Protein AF-A0A164VBV4-F1 (afdb_monomer_lite)

Secondary structure (DSSP, 8-state):
--HHHHHHHHHHHHHHHH-SSHHHHHHHHHHHHHHHHHHT-S---HHHHHHHHHHHHHHHHHHHHHHHHGGG--HHHHHHHHHHHHHHHHHHHHHHHHHTS-HHHHHHTHHHHHHHHHHHHHHHHHHHHHHHHHHHHHHHHHHHHHHHHHHHHHHHHHHHHHHHHHHHHHHHHHHHHHHHHHHHHHHTTTTTTTTSS-----

Radius of gyration: 38.9 Å; chains: 1; bounding box: 66×22×143 Å

Structure (mmCIF, N/CA/C/O backbone):
data_AF-A0A164VBV4-F1
#
_entry.id   AF-A0A164VBV4-F1
#
loop_
_atom_site.group_PDB
_atom_site.id
_atom_site.type_symbol
_atom_site.label_atom_id
_atom_site.label_alt_id
_atom_site.label_comp_id
_atom_site.label_asym_id
_atom_site.label_entity_id
_atom_site.label_seq_id
_atom_site.pdbx_PDB_ins_code
_atom_site.Cartn_x
_atom_site.Cartn_y
_atom_site.Cartn_z
_atom_site.occupancy
_atom_site.B_iso_or_equiv
_atom_site.auth_seq_id
_atom_site.auth_comp_id
_atom_site.auth_asym_id
_atom_site.auth_atom_id
_atom_site.pdbx_PDB_model_num
ATOM 1 N N . MET A 1 1 ? -19.396 8.021 5.279 1.00 59.34 1 MET A N 1
ATOM 2 C CA . MET A 1 1 ? -18.182 7.605 4.538 1.00 59.34 1 MET A CA 1
ATOM 3 C C . MET A 1 1 ? -18.137 8.391 3.242 1.00 59.34 1 MET A C 1
ATOM 5 O O . MET A 1 1 ? -19.196 8.607 2.665 1.00 59.34 1 MET A O 1
ATOM 9 N N . SER A 1 2 ? -16.964 8.877 2.838 1.00 73.50 2 SER A N 1
ATOM 10 C CA . SER A 1 2 ? -16.780 9.612 1.580 1.00 73.50 2 SER A CA 1
ATOM 11 C C . SER A 1 2 ? -16.840 8.657 0.379 1.00 73.50 2 SER A C 1
ATOM 13 O O . SER A 1 2 ? -16.569 7.465 0.522 1.00 73.50 2 SER A O 1
ATOM 15 N N . ALA A 1 3 ? -17.168 9.175 -0.811 1.00 76.94 3 ALA A N 1
ATOM 16 C CA . ALA A 1 3 ? -17.180 8.391 -2.054 1.00 76.94 3 ALA A CA 1
ATOM 17 C C . ALA A 1 3 ? -15.818 7.726 -2.347 1.00 76.94 3 ALA A C 1
ATOM 19 O O . ALA A 1 3 ? -15.763 6.627 -2.893 1.00 76.94 3 ALA A O 1
ATOM 20 N N . ASN A 1 4 ? -14.727 8.360 -1.908 1.00 80.56 4 ASN A N 1
ATOM 21 C CA . ASN A 1 4 ? -13.365 7.858 -2.074 1.00 80.56 4 ASN A CA 1
ATOM 22 C C . ASN A 1 4 ? -13.138 6.533 -1.338 1.00 80.56 4 ASN A C 1
ATOM 24 O O . ASN A 1 4 ? -12.540 5.623 -1.904 1.00 80.56 4 ASN A O 1
ATOM 28 N N . VAL A 1 5 ? -13.664 6.387 -0.117 1.00 87.44 5 VAL A N 1
ATOM 29 C CA . VAL A 1 5 ? -13.503 5.147 0.659 1.00 87.44 5 VAL A CA 1
ATOM 30 C C . VAL A 1 5 ? -14.305 4.004 0.031 1.00 87.44 5 VAL A C 1
ATOM 32 O O . VAL A 1 5 ? -13.843 2.870 0.023 1.00 87.44 5 VAL A O 1
ATOM 35 N N . THR A 1 6 ? -15.479 4.280 -0.544 1.00 90.38 6 THR A N 1
ATOM 36 C CA . THR A 1 6 ? -16.262 3.257 -1.257 1.00 90.38 6 THR A CA 1
ATOM 37 C C . THR A 1 6 ? -15.531 2.755 -2.501 1.00 90.38 6 THR A C 1
ATOM 39 O O . THR A 1 6 ? -15.385 1.547 -2.669 1.00 90.38 6 THR A O 1
ATOM 42 N N . ASN A 1 7 ? -14.994 3.664 -3.320 1.00 91.88 7 ASN A N 1
ATOM 43 C CA . ASN A 1 7 ? -14.203 3.292 -4.497 1.00 91.88 7 ASN A CA 1
ATOM 44 C C . ASN A 1 7 ? -12.950 2.496 -4.106 1.00 91.88 7 ASN A C 1
ATOM 46 O O . ASN A 1 7 ? -12.639 1.484 -4.733 1.00 91.88 7 ASN A O 1
ATOM 50 N N . ALA A 1 8 ? -12.264 2.923 -3.042 1.00 93.94 8 ALA A N 1
ATOM 51 C CA . ALA A 1 8 ? -11.115 2.213 -2.498 1.00 93.94 8 ALA A CA 1
ATOM 52 C C . ALA A 1 8 ? -11.488 0.789 -2.059 1.00 93.94 8 ALA A C 1
ATOM 54 O O . ALA A 1 8 ? -10.769 -0.150 -2.375 1.00 93.94 8 ALA A O 1
ATOM 55 N N . LEU A 1 9 ? -12.632 0.593 -1.395 1.00 94.94 9 LEU A N 1
ATOM 56 C CA . LEU A 1 9 ? -13.092 -0.739 -0.987 1.00 94.94 9 LEU A CA 1
ATOM 57 C C . LEU A 1 9 ? -13.363 -1.661 -2.174 1.00 94.94 9 LEU A C 1
ATOM 59 O O . LEU A 1 9 ? -12.995 -2.833 -2.124 1.00 94.94 9 LEU A O 1
ATOM 63 N N . ASP A 1 10 ? -14.002 -1.164 -3.229 1.00 95.56 10 ASP A N 1
ATOM 64 C CA . ASP A 1 10 ? -14.284 -1.989 -4.405 1.00 95.56 10 ASP A CA 1
ATOM 65 C C . ASP A 1 10 ? -13.001 -2.337 -5.168 1.00 95.56 10 ASP A C 1
ATOM 67 O O . ASP A 1 10 ? -12.817 -3.489 -5.570 1.00 95.56 10 ASP A O 1
ATOM 71 N N . ALA A 1 11 ? -12.060 -1.392 -5.260 1.00 95.06 11 ALA A N 1
ATOM 72 C CA . ALA A 1 11 ? -10.723 -1.662 -5.776 1.00 95.06 11 ALA A CA 1
ATOM 73 C C . ALA A 1 11 ? -9.998 -2.718 -4.927 1.00 95.06 11 ALA A C 1
ATOM 75 O O . ALA A 1 11 ? -9.496 -3.700 -5.466 1.00 95.06 11 ALA A O 1
ATOM 76 N N . LEU A 1 12 ? -10.004 -2.579 -3.599 1.00 96.69 12 LEU A N 1
ATOM 77 C CA . LEU A 1 12 ? -9.382 -3.538 -2.686 1.00 96.69 12 LEU A CA 1
ATOM 78 C C . LEU A 1 12 ? -9.965 -4.949 -2.829 1.00 96.69 12 LEU A C 1
ATOM 80 O O . LEU A 1 12 ? -9.199 -5.908 -2.864 1.00 96.69 12 LEU A O 1
ATOM 84 N N . LYS A 1 13 ? -11.290 -5.095 -2.968 1.00 97.38 13 LYS A N 1
ATOM 85 C CA . LYS A 1 13 ? -11.930 -6.403 -3.223 1.00 97.38 13 LYS A CA 1
ATOM 86 C C . LYS A 1 13 ? -11.462 -7.022 -4.535 1.00 97.38 13 LYS A C 1
ATOM 88 O O . LYS A 1 13 ? -11.240 -8.229 -4.608 1.00 97.38 13 LYS A O 1
ATOM 93 N N . SER A 1 14 ? -11.322 -6.198 -5.572 1.00 97.00 14 SER A N 1
ATOM 94 C CA . SER A 1 14 ? -10.803 -6.646 -6.862 1.00 97.00 14 SER A CA 1
ATOM 95 C C . SER A 1 14 ? -9.357 -7.123 -6.727 1.00 97.00 14 SER A C 1
ATOM 97 O O . SER A 1 14 ? -9.029 -8.217 -7.177 1.00 97.00 14 SER A O 1
ATOM 99 N N . ILE A 1 15 ? -8.499 -6.344 -6.063 1.00 96.00 15 ILE A N 1
ATOM 100 C CA . ILE A 1 15 ? -7.079 -6.672 -5.885 1.00 96.00 15 ILE A CA 1
ATOM 101 C C . ILE A 1 15 ? -6.905 -7.939 -5.041 1.00 96.00 15 ILE A C 1
ATOM 103 O O . ILE A 1 15 ? -6.147 -8.826 -5.429 1.00 96.00 15 ILE A O 1
ATOM 107 N N . SER A 1 16 ? -7.623 -8.068 -3.922 1.00 96.56 16 SER A N 1
ATOM 108 C CA . SER A 1 16 ? -7.520 -9.246 -3.048 1.00 96.56 16 SER A CA 1
ATOM 109 C C . SER A 1 16 ? -7.941 -10.546 -3.742 1.00 96.56 16 SER A C 1
ATOM 111 O O . SER A 1 16 ? -7.443 -11.621 -3.402 1.00 96.56 16 SER A O 1
ATOM 113 N N . SER A 1 17 ? -8.832 -10.453 -4.732 1.00 95.75 17 SER A N 1
ATOM 114 C CA . SER A 1 17 ? -9.383 -11.614 -5.436 1.00 95.75 17 SER A CA 1
ATOM 115 C C . SER A 1 17 ? -8.647 -11.950 -6.733 1.00 95.75 17 SER A C 1
ATOM 117 O O . SER A 1 17 ? -8.600 -13.115 -7.116 1.00 95.75 17 SER A O 1
ATOM 119 N N . LEU A 1 18 ? -8.119 -10.942 -7.436 1.00 95.50 18 LEU A N 1
ATOM 120 C CA . LEU A 1 18 ? -7.640 -11.084 -8.817 1.00 95.50 18 LEU A CA 1
ATOM 121 C C . LEU A 1 18 ? -6.147 -10.808 -8.992 1.00 95.50 18 LEU A C 1
ATOM 123 O O . LEU A 1 18 ? -5.611 -11.106 -10.059 1.00 95.50 18 LEU A O 1
ATOM 127 N N . SER A 1 19 ? -5.477 -10.210 -8.004 1.00 93.75 19 SER A N 1
ATOM 128 C CA . SER A 1 19 ? -4.065 -9.873 -8.163 1.00 93.75 19 SER A CA 1
ATOM 129 C C . SER A 1 19 ? -3.212 -11.140 -8.295 1.00 93.75 19 SER A C 1
ATOM 131 O O . SER A 1 19 ? -3.311 -12.025 -7.443 1.00 93.75 19 SER A O 1
ATOM 133 N N . PRO A 1 20 ? -2.334 -11.229 -9.310 1.00 93.44 20 PRO A N 1
ATOM 134 C CA . PRO A 1 20 ? -1.391 -12.336 -9.437 1.00 93.44 20 PRO A CA 1
ATOM 135 C C . PRO A 1 20 ? -0.197 -12.204 -8.477 1.00 93.44 20 PRO A C 1
ATOM 137 O O . PRO A 1 20 ? 0.584 -13.144 -8.342 1.00 93.44 20 PRO A O 1
ATOM 140 N N . PHE A 1 21 ? -0.034 -11.048 -7.823 1.00 94.31 21 PHE A N 1
ATOM 141 C CA . PHE A 1 21 ? 1.104 -10.756 -6.956 1.00 94.31 21 PHE A CA 1
ATOM 142 C C . PHE A 1 21 ? 0.720 -10.860 -5.471 1.00 94.31 21 PHE A C 1
ATOM 144 O O . PHE A 1 21 ? -0.294 -10.282 -5.060 1.00 94.31 21 PHE A O 1
ATOM 151 N N . PRO A 1 22 ? 1.553 -11.506 -4.632 1.00 94.19 22 PRO A N 1
ATOM 152 C CA . PRO A 1 22 ? 1.208 -11.791 -3.239 1.00 94.19 22 PRO A CA 1
ATOM 153 C C . PRO A 1 22 ? 1.121 -10.531 -2.367 1.00 94.19 22 PRO A C 1
ATOM 155 O O . PRO A 1 22 ? 0.227 -10.425 -1.533 1.00 94.19 22 PRO A O 1
ATOM 158 N N . TYR A 1 23 ? 2.006 -9.552 -2.569 1.00 94.81 23 TYR A N 1
ATOM 159 C CA . TYR A 1 23 ? 2.046 -8.321 -1.770 1.00 94.81 23 TYR A CA 1
ATOM 160 C C . TYR A 1 23 ? 0.773 -7.465 -1.869 1.00 94.81 23 TYR A C 1
ATOM 162 O O . TYR A 1 23 ? 0.151 -7.214 -0.833 1.00 94.81 23 TYR A O 1
ATOM 170 N N . PRO A 1 24 ? 0.331 -7.031 -3.067 1.00 96.00 24 PRO A N 1
ATOM 171 C CA . PRO A 1 24 ? -0.913 -6.274 -3.182 1.00 96.00 24 PRO A CA 1
ATOM 172 C C . PRO A 1 24 ? -2.129 -7.092 -2.735 1.00 96.00 24 PRO A C 1
ATOM 174 O O . PRO A 1 24 ? -3.042 -6.535 -2.131 1.00 96.00 24 PRO A O 1
ATOM 177 N N . GLN A 1 25 ? -2.126 -8.412 -2.955 1.00 96.94 25 GLN A N 1
ATOM 178 C CA . GLN A 1 25 ? -3.196 -9.284 -2.478 1.00 96.94 25 GLN A CA 1
ATOM 179 C C . GLN A 1 25 ? -3.282 -9.300 -0.943 1.00 96.94 25 GLN A C 1
ATOM 181 O O . GLN A 1 25 ? -4.372 -9.147 -0.385 1.00 96.94 25 GLN A O 1
ATOM 186 N N . ALA A 1 26 ? -2.147 -9.464 -0.259 1.00 96.25 26 ALA A N 1
ATOM 187 C CA . ALA A 1 26 ? -2.072 -9.527 1.197 1.00 96.25 26 ALA A CA 1
ATOM 188 C C . ALA A 1 26 ? -2.509 -8.206 1.844 1.00 96.25 26 ALA A C 1
ATOM 190 O O . ALA A 1 26 ? -3.385 -8.208 2.711 1.00 96.25 26 ALA A O 1
ATOM 191 N N . ILE A 1 27 ? -1.972 -7.072 1.373 1.00 97.38 27 ILE A N 1
ATOM 192 C CA . ILE A 1 27 ? -2.347 -5.742 1.877 1.00 97.38 27 ILE A CA 1
ATOM 193 C C . ILE A 1 27 ? -3.833 -5.464 1.648 1.00 97.38 27 ILE A C 1
ATOM 195 O O . ILE A 1 27 ? -4.521 -4.999 2.561 1.00 97.38 27 ILE A O 1
ATOM 199 N N . ALA A 1 28 ? -4.356 -5.793 0.465 1.00 97.75 28 ALA A N 1
ATOM 200 C CA . ALA A 1 28 ? -5.766 -5.589 0.183 1.00 97.75 28 ALA A CA 1
ATOM 201 C C . ALA A 1 28 ? -6.667 -6.442 1.082 1.00 97.75 28 ALA A C 1
ATOM 203 O O . ALA A 1 28 ? -7.655 -5.946 1.627 1.00 97.75 28 ALA A O 1
ATOM 204 N N . SER A 1 29 ? -6.294 -7.704 1.293 1.00 97.56 29 SER A N 1
ATOM 205 C CA . SER A 1 29 ? -7.042 -8.635 2.139 1.00 97.56 29 SER A CA 1
ATOM 206 C C . SER A 1 29 ? -7.091 -8.175 3.596 1.00 97.56 29 SER A C 1
ATOM 208 O O . SER A 1 29 ? -8.164 -8.166 4.200 1.00 97.56 29 SER A O 1
ATOM 210 N N . ILE A 1 30 ? -5.961 -7.741 4.166 1.00 97.50 30 ILE A N 1
ATOM 211 C CA . ILE A 1 30 ? -5.930 -7.303 5.566 1.00 97.50 30 ILE A CA 1
ATOM 212 C C . ILE A 1 30 ? -6.647 -5.960 5.767 1.00 97.50 30 ILE A C 1
ATOM 214 O O . ILE A 1 30 ? -7.348 -5.788 6.764 1.00 97.50 30 ILE A O 1
ATOM 218 N N . ALA A 1 31 ? -6.554 -5.030 4.810 1.00 97.38 31 ALA A N 1
ATOM 219 C CA . ALA A 1 31 ? -7.287 -3.764 4.867 1.00 97.38 31 ALA A CA 1
ATOM 220 C C . ALA A 1 31 ? -8.812 -3.986 4.832 1.00 97.38 31 ALA A C 1
ATOM 222 O O . ALA A 1 31 ? -9.546 -3.371 5.612 1.00 97.38 31 ALA A O 1
ATOM 223 N N . LEU A 1 32 ? -9.287 -4.914 3.990 1.00 97.38 32 LEU A N 1
ATOM 224 C CA . LEU A 1 32 ? -10.691 -5.337 3.977 1.00 97.38 32 LEU A CA 1
ATOM 225 C C . LEU A 1 32 ? -11.097 -5.987 5.300 1.00 97.38 32 LEU A C 1
ATOM 227 O O . LEU A 1 32 ? -12.133 -5.624 5.855 1.00 97.38 32 LEU A O 1
ATOM 231 N N . LEU A 1 33 ? -10.261 -6.870 5.855 1.00 96.31 33 LEU A N 1
ATOM 232 C CA . LEU A 1 33 ? -10.540 -7.511 7.140 1.00 96.31 33 LEU A CA 1
ATOM 233 C C . LEU A 1 33 ? -10.690 -6.482 8.270 1.00 96.31 33 LEU A C 1
ATOM 235 O O . LEU A 1 33 ? -11.616 -6.590 9.077 1.00 96.31 33 LEU A O 1
ATOM 239 N N . VAL A 1 34 ? -9.817 -5.470 8.332 1.00 95.88 34 VAL A N 1
ATOM 240 C CA . VAL A 1 34 ? -9.929 -4.366 9.303 1.00 95.88 34 VAL A CA 1
ATOM 241 C C . VAL A 1 34 ? -11.276 -3.659 9.153 1.00 95.88 34 VAL A C 1
ATOM 243 O O . VAL A 1 34 ? -11.986 -3.461 10.145 1.00 95.88 34 VAL A O 1
ATOM 246 N N . TYR A 1 35 ? -11.651 -3.320 7.918 1.00 95.88 35 TYR A N 1
ATOM 247 C CA . TYR A 1 35 ? -12.910 -2.644 7.620 1.00 95.88 35 TYR A CA 1
ATOM 248 C C . TYR A 1 35 ? -14.139 -3.479 8.015 1.00 95.88 35 TYR A C 1
ATOM 250 O O . TYR A 1 35 ? -15.040 -2.983 8.695 1.00 95.88 35 TYR A O 1
ATOM 258 N N . GLU A 1 36 ? -14.171 -4.757 7.647 1.00 94.50 36 GLU A N 1
ATOM 259 C CA . GLU A 1 36 ? -15.265 -5.680 7.970 1.00 94.50 36 GLU A CA 1
ATOM 260 C C . GLU A 1 36 ? -15.382 -5.914 9.481 1.00 94.50 36 GLU A C 1
ATOM 262 O O . GLU A 1 36 ? -16.479 -5.871 10.054 1.00 94.50 36 GLU A O 1
ATOM 267 N N . THR A 1 37 ? -14.240 -6.078 10.156 1.00 92.69 37 THR A N 1
ATOM 268 C CA . THR A 1 37 ? -14.182 -6.228 11.614 1.00 92.69 37 THR A CA 1
ATOM 269 C C . THR A 1 37 ? -14.761 -4.989 12.293 1.00 92.69 37 THR A C 1
ATOM 271 O O . THR A 1 37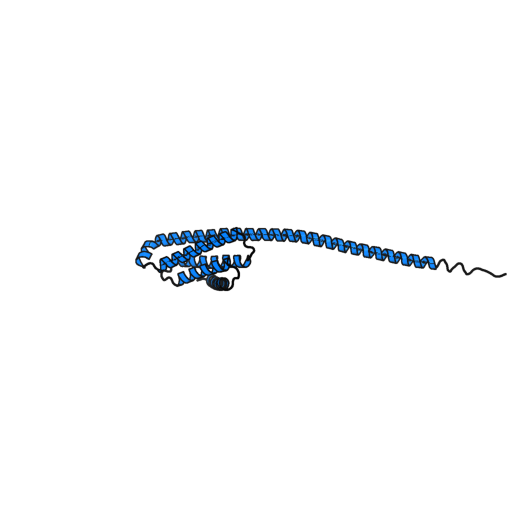 ? -15.612 -5.118 13.179 1.00 92.69 37 THR A O 1
ATOM 274 N N . TYR A 1 38 ? -14.391 -3.791 11.832 1.00 93.06 38 TYR A N 1
ATOM 275 C CA . TYR A 1 38 ? -14.958 -2.530 12.309 1.00 93.06 38 TYR A CA 1
ATOM 276 C C . TYR A 1 38 ? -16.467 -2.415 12.049 1.00 93.06 38 TYR A C 1
ATOM 278 O O . TYR A 1 38 ? -17.214 -2.019 12.945 1.00 93.06 38 TYR A O 1
ATOM 286 N N . GLN A 1 39 ? -16.953 -2.801 10.868 1.00 91.62 39 GLN A N 1
ATOM 287 C CA . GLN A 1 39 ? -18.386 -2.736 10.566 1.00 91.62 39 GLN A CA 1
ATOM 288 C C . GLN A 1 39 ? -19.216 -3.632 11.490 1.00 91.62 39 GLN A C 1
ATOM 290 O O . GLN A 1 39 ? -20.310 -3.256 11.923 1.00 91.62 39 GLN A O 1
ATOM 295 N N . SER A 1 40 ? -18.668 -4.788 11.863 1.00 88.44 40 SER A N 1
ATOM 296 C CA . SER A 1 40 ? -19.295 -5.701 12.823 1.00 88.44 40 SER A CA 1
ATOM 297 C C . SER A 1 40 ? -19.206 -5.236 14.288 1.00 88.44 40 SER A C 1
ATOM 299 O O . SER A 1 40 ? -19.815 -5.850 15.167 1.00 88.44 40 SER A O 1
ATOM 301 N N . TYR A 1 41 ? -18.454 -4.170 14.577 1.00 87.38 41 TYR A N 1
ATOM 302 C CA . TYR A 1 41 ? -18.255 -3.641 15.923 1.00 87.38 41 TYR A CA 1
ATOM 303 C C . TYR A 1 41 ? -19.336 -2.612 16.290 1.00 87.38 41 TYR A C 1
ATOM 305 O O . TYR A 1 41 ? -19.656 -1.702 15.524 1.00 87.38 41 TYR A O 1
ATOM 313 N N . THR A 1 42 ? -19.905 -2.741 17.494 1.00 82.19 42 THR A N 1
ATOM 314 C CA . THR A 1 42 ? -20.989 -1.868 17.981 1.00 82.19 42 THR A CA 1
ATOM 315 C C . THR A 1 42 ? -20.490 -0.593 18.664 1.00 82.19 42 THR A C 1
ATOM 317 O O . THR A 1 42 ? -21.247 0.361 18.787 1.00 82.19 42 THR A O 1
ATOM 320 N N . GLY A 1 43 ? -19.242 -0.565 19.144 1.00 80.06 43 GLY A N 1
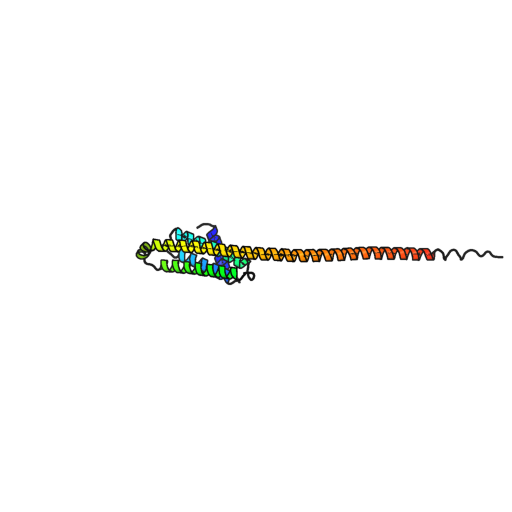ATOM 321 C CA . GLY A 1 43 ? -18.664 0.567 19.882 1.00 80.06 43 GLY A CA 1
ATOM 322 C C . GLY A 1 43 ? -17.962 1.583 18.981 1.00 80.06 43 GLY A C 1
ATOM 323 O O . GLY A 1 43 ? -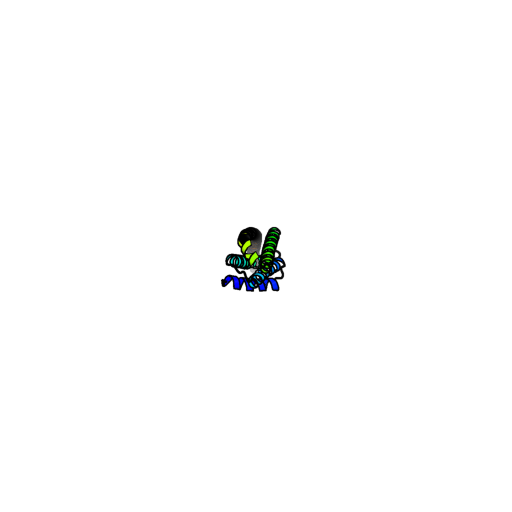16.844 1.991 19.288 1.00 80.06 43 GLY A O 1
ATOM 324 N N . ARG A 1 44 ? -18.568 1.923 17.841 1.00 81.12 44 ARG A N 1
ATOM 325 C CA . ARG A 1 44 ? -17.959 2.785 16.820 1.00 81.12 44 ARG A CA 1
ATOM 326 C C . ARG A 1 44 ? -17.742 4.188 17.384 1.00 81.12 44 ARG A C 1
ATOM 328 O O . ARG A 1 44 ? -18.699 4.836 17.795 1.00 81.12 44 ARG A O 1
ATOM 335 N N . THR A 1 45 ? -16.493 4.635 17.399 1.00 88.00 45 THR A N 1
ATOM 336 C CA . THR A 1 45 ? -16.131 6.022 17.708 1.00 88.00 45 THR A CA 1
ATOM 337 C C . THR A 1 45 ? -15.663 6.716 16.436 1.00 88.00 45 THR A C 1
ATOM 339 O O . THR A 1 45 ? -15.306 6.045 15.463 1.00 88.00 45 THR A O 1
ATOM 342 N N . GLU A 1 46 ? -15.679 8.046 16.437 1.00 89.69 46 GLU A N 1
ATOM 343 C CA . GLU A 1 46 ? -15.211 8.846 15.304 1.00 89.69 46 GLU A CA 1
ATOM 344 C C . GLU A 1 46 ? -13.717 8.617 15.043 1.00 89.69 46 GLU A C 1
ATOM 346 O O . GLU A 1 46 ? -13.324 8.416 13.899 1.00 89.69 46 GLU A O 1
ATOM 351 N N . GLU A 1 47 ? -12.905 8.515 16.100 1.00 89.56 47 GLU A N 1
ATOM 352 C CA . GLU A 1 47 ? -11.465 8.254 15.985 1.00 89.56 47 GLU A CA 1
ATOM 353 C C . GLU A 1 47 ? -11.194 6.877 15.362 1.00 89.56 47 GLU A C 1
ATOM 355 O O . GLU A 1 47 ? -10.357 6.731 14.477 1.00 89.56 47 GLU A O 1
ATOM 360 N N . LEU A 1 48 ? -11.953 5.849 15.762 1.00 90.19 48 LEU A N 1
ATOM 361 C CA . LEU A 1 48 ? -11.811 4.521 15.167 1.00 90.19 48 LEU A CA 1
ATOM 362 C C . LEU A 1 48 ? -12.307 4.489 13.714 1.00 90.19 48 LEU A C 1
ATOM 364 O O . LEU A 1 48 ? -11.739 3.784 12.885 1.00 90.19 48 LEU A O 1
ATOM 368 N N . GLN A 1 49 ? -13.363 5.242 13.401 1.00 92.62 49 GLN A N 1
ATOM 369 C CA . GLN A 1 49 ? -13.851 5.381 12.031 1.00 92.62 49 GLN A CA 1
ATOM 370 C C . GLN A 1 49 ? -12.809 6.053 11.131 1.00 92.62 49 GLN A C 1
ATOM 372 O O . GLN A 1 49 ? -12.614 5.615 9.998 1.00 92.62 49 GLN A O 1
ATOM 377 N N . HIS A 1 50 ? -12.154 7.098 11.640 1.00 92.88 50 HIS A N 1
ATOM 378 C CA . HIS A 1 50 ? -11.075 7.805 10.964 1.00 92.88 50 HIS A CA 1
ATOM 379 C C . HIS A 1 50 ? -9.895 6.871 10.681 1.00 92.88 50 HIS A C 1
ATOM 381 O O . HIS A 1 50 ? -9.520 6.708 9.520 1.00 92.88 50 HIS A O 1
ATOM 387 N N . LEU A 1 51 ? -9.411 6.154 11.701 1.00 93.50 51 LEU A N 1
ATOM 388 C CA . LEU A 1 51 ? -8.345 5.163 11.546 1.00 93.50 51 LEU A CA 1
ATOM 389 C C . LEU A 1 51 ? -8.688 4.112 10.477 1.00 93.50 51 LEU A C 1
ATOM 391 O O . LEU A 1 51 ? -7.866 3.788 9.625 1.00 93.50 51 LEU A O 1
ATOM 395 N N . VAL A 1 52 ? -9.913 3.581 10.484 1.00 94.75 52 VAL A N 1
ATOM 396 C CA . VAL A 1 52 ? -10.337 2.574 9.497 1.00 94.75 52 VAL A CA 1
ATOM 397 C C . VAL A 1 52 ? -10.400 3.157 8.084 1.00 94.75 52 VAL A C 1
ATOM 399 O O . VAL A 1 52 ? -10.029 2.473 7.131 1.00 94.75 52 VAL A O 1
ATOM 402 N N . ALA A 1 53 ? -10.825 4.413 7.926 1.00 94.44 53 ALA A N 1
ATOM 403 C CA . ALA A 1 53 ? -10.773 5.092 6.634 1.00 94.44 53 ALA A CA 1
ATOM 404 C C . ALA A 1 53 ? -9.324 5.245 6.143 1.00 94.44 53 ALA A C 1
ATOM 406 O O . ALA A 1 53 ? -9.040 4.887 5.001 1.00 94.44 53 ALA A O 1
ATOM 407 N N . MET A 1 54 ? -8.400 5.659 7.019 1.00 94.19 54 MET A N 1
ATOM 408 C CA . MET A 1 54 ? -6.971 5.732 6.696 1.00 94.19 54 MET A CA 1
ATOM 409 C C . MET A 1 54 ? -6.398 4.373 6.289 1.00 94.19 54 MET A C 1
ATOM 411 O O . MET A 1 54 ? -5.617 4.303 5.342 1.00 94.19 54 MET A O 1
ATOM 415 N N . VAL A 1 55 ? -6.789 3.289 6.968 1.00 96.38 55 VAL A N 1
ATOM 416 C CA . VAL A 1 55 ? -6.375 1.922 6.614 1.00 96.38 55 VAL A CA 1
ATOM 417 C C . VAL A 1 55 ? -6.848 1.547 5.213 1.00 96.38 55 VAL A C 1
ATOM 419 O O . VAL A 1 55 ? -6.064 1.006 4.438 1.00 96.38 55 VAL A O 1
ATOM 422 N N . VAL A 1 56 ? -8.102 1.846 4.866 1.00 96.69 56 VAL A N 1
ATOM 423 C CA . VAL A 1 56 ? -8.649 1.556 3.532 1.00 96.69 56 VAL A CA 1
ATOM 424 C C . VAL A 1 56 ? -7.925 2.363 2.454 1.00 96.69 56 VAL A C 1
ATOM 426 O O . VAL A 1 56 ? -7.504 1.800 1.445 1.00 96.69 56 VAL A O 1
ATOM 429 N N . GLU A 1 57 ? -7.741 3.665 2.664 1.00 94.00 57 GLU A N 1
ATOM 430 C CA . GLU A 1 57 ? -7.058 4.540 1.705 1.00 94.00 57 GLU A CA 1
ATOM 431 C C . GLU A 1 57 ? -5.584 4.150 1.528 1.00 94.00 57 GLU A C 1
ATOM 433 O O . GLU A 1 57 ? -5.093 4.037 0.403 1.00 94.00 57 GLU A O 1
ATOM 438 N N . THR A 1 58 ? -4.892 3.874 2.635 1.00 94.44 58 THR A N 1
ATOM 439 C CA . THR A 1 58 ? -3.494 3.425 2.636 1.00 94.44 58 THR A CA 1
ATOM 440 C C . THR A 1 58 ? -3.350 2.065 1.971 1.00 94.44 58 THR A C 1
ATOM 442 O O . THR A 1 58 ? -2.500 1.889 1.099 1.00 94.44 58 THR A O 1
ATOM 445 N N . GLY A 1 59 ? -4.203 1.112 2.350 1.00 96.44 59 GLY A N 1
ATOM 446 C CA . GLY A 1 59 ? -4.226 -0.222 1.770 1.00 96.44 59 GLY A CA 1
ATOM 447 C C . GLY A 1 59 ? -4.448 -0.162 0.265 1.00 96.44 59 GLY A C 1
ATOM 448 O O . GLY A 1 59 ? -3.729 -0.828 -0.477 1.00 96.44 59 GLY A O 1
ATOM 449 N N . TRP A 1 60 ? -5.377 0.677 -0.203 1.00 96.25 60 TRP A N 1
ATOM 450 C CA . TRP A 1 60 ? -5.624 0.858 -1.631 1.00 96.25 60 TRP A CA 1
ATOM 451 C C . TRP A 1 60 ? -4.411 1.447 -2.354 1.00 96.25 60 TRP A C 1
ATOM 453 O O . TRP A 1 60 ? -3.947 0.857 -3.327 1.00 96.25 60 TRP A O 1
ATOM 463 N N . MET A 1 61 ? -3.850 2.550 -1.851 1.00 95.38 61 MET A N 1
ATOM 464 C CA . MET A 1 61 ? -2.677 3.202 -2.442 1.00 95.38 61 MET A CA 1
ATOM 465 C C . MET A 1 61 ? -1.483 2.245 -2.564 1.00 95.38 61 MET A C 1
ATOM 467 O O . MET A 1 61 ? -0.872 2.141 -3.631 1.00 95.38 61 MET A O 1
ATOM 471 N N . VAL A 1 62 ? -1.150 1.542 -1.479 1.00 95.69 62 VAL A N 1
ATOM 472 C C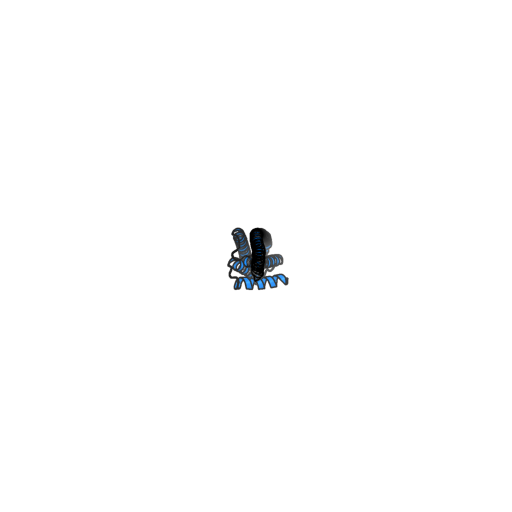A . VAL A 1 62 ? 0.007 0.642 -1.439 1.00 95.69 62 VAL A CA 1
ATOM 473 C C . VAL A 1 62 ? -0.236 -0.584 -2.307 1.00 95.69 62 VAL A C 1
ATOM 475 O O . VAL A 1 62 ? 0.642 -0.942 -3.089 1.00 95.69 62 VAL A O 1
ATOM 478 N N . SER A 1 63 ? -1.427 -1.185 -2.244 1.00 96.56 63 SER A N 1
ATOM 479 C CA . SER A 1 63 ? -1.753 -2.341 -3.086 1.00 96.56 63 SER A CA 1
ATOM 480 C C . SER A 1 63 ? -1.726 -1.978 -4.570 1.00 96.56 63 SER A C 1
ATOM 482 O O . SER A 1 63 ? -1.146 -2.717 -5.357 1.00 96.56 63 SER A O 1
ATOM 484 N N . ASN A 1 64 ? -2.263 -0.818 -4.958 1.00 94.69 64 ASN A N 1
ATOM 485 C CA . ASN A 1 64 ? -2.206 -0.370 -6.349 1.00 94.69 64 ASN A CA 1
ATOM 486 C C . ASN A 1 64 ? -0.755 -0.164 -6.804 1.00 94.69 64 ASN A C 1
ATOM 488 O O . ASN A 1 64 ? -0.352 -0.677 -7.838 1.00 94.69 64 ASN A O 1
ATOM 492 N N . THR A 1 65 ? 0.059 0.502 -5.981 1.00 93.94 65 THR A N 1
ATOM 493 C CA . THR A 1 65 ? 1.477 0.737 -6.297 1.00 93.94 65 THR A CA 1
ATOM 494 C C . THR A 1 65 ? 2.262 -0.573 -6.420 1.00 93.94 65 THR A C 1
ATOM 496 O O . THR A 1 65 ? 3.098 -0.712 -7.308 1.00 93.94 65 THR A O 1
ATOM 499 N N . CYS A 1 66 ? 2.003 -1.552 -5.549 1.00 94.31 66 CYS A N 1
ATOM 500 C CA . CYS A 1 66 ? 2.655 -2.861 -5.625 1.00 94.31 66 CYS A CA 1
ATOM 501 C C . CYS A 1 66 ? 2.197 -3.655 -6.854 1.00 94.31 66 CYS A C 1
ATOM 503 O O . CYS A 1 66 ? 3.001 -4.357 -7.458 1.00 94.31 66 CYS A O 1
ATOM 505 N N . GLN A 1 67 ? 0.923 -3.543 -7.233 1.00 93.94 67 GLN A N 1
ATOM 506 C CA . GLN A 1 67 ? 0.403 -4.160 -8.449 1.00 93.94 67 GLN A CA 1
ATOM 507 C C . GLN A 1 67 ? 1.039 -3.555 -9.706 1.00 93.94 67 GLN A C 1
ATOM 509 O O . GLN A 1 67 ? 1.409 -4.304 -10.606 1.00 93.94 67 GLN A O 1
ATOM 514 N N . ASP A 1 68 ? 1.214 -2.232 -9.736 1.00 91.75 68 ASP A N 1
ATOM 515 C CA . ASP A 1 68 ? 1.877 -1.528 -10.837 1.00 91.75 68 ASP A CA 1
ATOM 516 C C . ASP A 1 68 ? 3.374 -1.875 -10.916 1.00 91.75 68 ASP A C 1
ATOM 518 O O . ASP A 1 68 ? 3.931 -1.996 -12.006 1.00 91.75 68 ASP A O 1
ATOM 522 N N . ALA A 1 69 ? 4.031 -2.056 -9.765 1.00 91.25 69 ALA A N 1
ATOM 523 C CA . ALA A 1 69 ? 5.439 -2.440 -9.699 1.00 91.25 69 ALA A CA 1
ATOM 524 C C . ALA A 1 69 ? 5.679 -3.909 -10.095 1.00 91.25 69 ALA A C 1
ATOM 526 O O . ALA A 1 69 ? 6.717 -4.219 -10.682 1.00 91.25 69 ALA A O 1
ATOM 527 N N . GLY A 1 70 ? 4.751 -4.815 -9.767 1.00 90.81 70 GLY A N 1
ATOM 528 C CA . GLY A 1 70 ? 4.862 -6.245 -10.057 1.00 90.81 70 GLY A CA 1
ATOM 529 C C . GLY A 1 70 ? 6.195 -6.837 -9.585 1.00 90.81 70 GLY A C 1
ATOM 530 O O . GLY A 1 70 ? 6.593 -6.677 -8.430 1.00 90.81 70 GLY A O 1
ATOM 531 N N . ASP A 1 71 ? 6.924 -7.476 -10.500 1.00 89.69 71 ASP A N 1
ATOM 532 C CA . ASP A 1 71 ? 8.222 -8.103 -10.210 1.00 89.69 71 ASP A CA 1
ATOM 533 C C . ASP A 1 71 ? 9.377 -7.100 -10.021 1.00 89.69 71 ASP A C 1
ATOM 535 O O . ASP A 1 71 ? 10.478 -7.483 -9.626 1.00 89.69 71 ASP A O 1
ATOM 539 N N . MET A 1 72 ? 9.150 -5.808 -10.273 1.00 88.75 72 MET A N 1
ATOM 540 C CA . MET A 1 72 ? 10.174 -4.761 -10.160 1.00 88.75 72 MET A CA 1
ATOM 541 C C . MET A 1 72 ? 10.327 -4.209 -8.736 1.00 88.75 72 MET A C 1
ATOM 543 O O . MET A 1 72 ? 11.149 -3.321 -8.502 1.00 88.75 72 MET A O 1
ATOM 547 N N . MET A 1 73 ? 9.549 -4.720 -7.776 1.00 90.50 73 MET A N 1
ATOM 548 C CA . MET A 1 73 ? 9.635 -4.305 -6.377 1.00 90.50 73 MET A CA 1
ATOM 549 C C . MET A 1 73 ? 11.021 -4.583 -5.788 1.00 90.50 73 MET A C 1
ATOM 551 O O . MET A 1 73 ? 11.492 -5.723 -5.768 1.00 90.50 73 MET A O 1
ATOM 555 N N . THR A 1 74 ? 11.647 -3.545 -5.230 1.00 91.19 74 THR A N 1
ATOM 556 C CA . THR A 1 74 ? 12.923 -3.690 -4.520 1.00 91.19 74 THR A CA 1
ATOM 557 C C . THR A 1 74 ? 12.729 -4.346 -3.152 1.00 91.19 74 THR A C 1
ATOM 559 O O . THR A 1 74 ? 11.634 -4.317 -2.587 1.00 91.19 74 THR A O 1
ATOM 562 N N . GLU A 1 75 ? 13.794 -4.915 -2.584 1.00 91.38 75 GLU A N 1
ATOM 563 C CA . GLU A 1 75 ? 13.741 -5.535 -1.251 1.00 91.38 75 GLU A CA 1
ATOM 564 C C . GLU A 1 75 ? 13.320 -4.541 -0.162 1.00 91.38 75 GLU A C 1
ATOM 566 O O . GLU A 1 75 ? 12.558 -4.886 0.737 1.00 91.38 75 GLU A O 1
ATOM 571 N N . GLU A 1 76 ? 13.726 -3.278 -0.278 1.00 89.69 76 GLU A N 1
ATOM 572 C CA . GLU A 1 76 ? 13.327 -2.246 0.676 1.00 89.69 76 GLU A CA 1
ATOM 573 C C . GLU A 1 76 ? 11.831 -1.909 0.569 1.00 89.69 76 GLU A C 1
ATOM 575 O O . GLU A 1 76 ? 11.173 -1.685 1.585 1.00 89.69 76 GLU A O 1
ATOM 580 N N . MET A 1 77 ? 11.259 -1.930 -0.644 1.00 90.75 77 MET A N 1
ATOM 581 C CA . MET A 1 77 ? 9.808 -1.795 -0.824 1.00 90.75 77 MET A CA 1
ATOM 582 C C . MET A 1 77 ? 9.067 -2.975 -0.203 1.00 90.75 77 MET A C 1
ATOM 584 O O . MET A 1 77 ? 8.087 -2.763 0.507 1.00 90.75 77 MET A O 1
ATOM 588 N N . LYS A 1 78 ? 9.543 -4.206 -0.429 1.00 93.56 78 LYS A N 1
ATOM 589 C CA . LYS A 1 78 ? 8.959 -5.413 0.174 1.00 93.56 78 LYS A CA 1
ATOM 590 C C . LYS A 1 78 ? 8.993 -5.337 1.699 1.00 93.56 78 LYS A C 1
ATOM 592 O O . LYS A 1 78 ? 7.979 -5.583 2.341 1.00 93.56 78 LYS A O 1
ATOM 597 N N . GLN A 1 79 ? 10.111 -4.898 2.277 1.00 92.44 79 GLN A N 1
ATOM 598 C CA . GLN A 1 79 ? 10.242 -4.713 3.722 1.00 92.44 79 GLN A CA 1
ATOM 599 C C . GLN A 1 79 ? 9.271 -3.651 4.267 1.00 92.44 79 GLN A C 1
ATOM 601 O O . GLN A 1 79 ? 8.660 -3.861 5.316 1.00 92.44 79 GLN A O 1
ATOM 606 N N . ALA A 1 80 ? 9.093 -2.530 3.559 1.00 91.31 80 ALA A N 1
ATOM 607 C CA . ALA A 1 80 ? 8.121 -1.503 3.935 1.00 91.31 80 ALA A CA 1
ATOM 608 C C . ALA A 1 80 ? 6.673 -2.028 3.868 1.00 91.31 80 ALA A C 1
ATOM 610 O O . ALA A 1 80 ? 5.864 -1.733 4.749 1.00 91.31 80 ALA A O 1
ATOM 611 N N . VAL A 1 81 ? 6.355 -2.844 2.858 1.00 94.69 81 VAL A N 1
ATOM 612 C CA . VAL A 1 81 ? 5.050 -3.508 2.721 1.00 94.69 81 VAL A CA 1
ATOM 613 C C . VAL A 1 81 ? 4.822 -4.523 3.841 1.00 94.69 81 VAL A C 1
ATOM 615 O O . VAL A 1 81 ? 3.747 -4.531 4.435 1.00 94.69 81 VAL A O 1
ATOM 618 N N . ASP A 1 82 ? 5.826 -5.324 4.196 1.00 94.12 82 ASP A N 1
ATOM 619 C CA . ASP A 1 82 ? 5.743 -6.267 5.316 1.00 94.12 82 ASP A CA 1
ATOM 620 C C . ASP A 1 82 ? 5.519 -5.548 6.651 1.00 94.12 82 ASP A C 1
ATOM 622 O O . ASP A 1 82 ? 4.737 -6.002 7.491 1.00 94.12 82 ASP A O 1
ATOM 626 N N . GLN A 1 83 ? 6.186 -4.410 6.859 1.00 93.00 83 GLN A N 1
ATOM 627 C CA . GLN A 1 83 ? 5.976 -3.592 8.049 1.00 93.00 83 GLN A CA 1
ATOM 628 C C . GLN A 1 83 ? 4.543 -3.055 8.099 1.00 93.00 83 GLN A C 1
ATOM 630 O O . GLN A 1 83 ? 3.885 -3.180 9.132 1.00 93.00 83 GLN A O 1
ATOM 635 N N . LEU A 1 84 ? 4.036 -2.535 6.977 1.00 94.62 84 LEU A N 1
ATOM 636 C CA . LEU A 1 84 ? 2.650 -2.093 6.871 1.00 94.62 84 LEU A CA 1
ATOM 637 C C . LEU A 1 84 ? 1.675 -3.238 7.164 1.00 94.62 84 LEU A C 1
ATOM 639 O O . LEU A 1 84 ? 0.756 -3.058 7.958 1.00 94.62 84 LEU A O 1
ATOM 643 N N . HIS A 1 85 ? 1.888 -4.415 6.572 1.00 95.06 85 HIS A N 1
ATOM 644 C CA . HIS A 1 85 ? 1.045 -5.589 6.791 1.00 95.06 85 HIS A CA 1
ATOM 645 C C . HIS A 1 85 ? 0.921 -5.920 8.282 1.00 95.06 85 HIS A C 1
ATOM 647 O O . HIS A 1 85 ? -0.189 -6.044 8.797 1.00 95.06 85 HIS A O 1
ATOM 653 N N . ARG A 1 86 ? 2.050 -5.971 9.002 1.00 93.88 86 ARG A N 1
ATOM 654 C CA . ARG A 1 86 ? 2.074 -6.228 10.453 1.00 93.88 86 ARG A CA 1
ATOM 655 C C . ARG A 1 86 ? 1.334 -5.156 11.248 1.00 93.88 86 ARG A C 1
ATOM 657 O O . ARG A 1 86 ? 0.629 -5.483 12.203 1.00 93.88 86 ARG A O 1
ATOM 664 N N . THR A 1 87 ? 1.464 -3.887 10.859 1.00 93.00 87 THR A N 1
ATOM 665 C CA . THR A 1 87 ? 0.703 -2.791 11.472 1.00 93.00 87 THR A CA 1
ATOM 666 C C . THR A 1 87 ? -0.798 -3.009 11.274 1.00 93.00 87 THR A C 1
ATOM 668 O O . THR A 1 87 ? -1.553 -2.966 12.245 1.00 93.00 87 THR A O 1
ATOM 671 N N . LEU A 1 88 ? -1.238 -3.339 10.055 1.00 95.25 88 LEU A N 1
ATOM 672 C CA . LEU A 1 88 ? -2.648 -3.612 9.747 1.00 95.25 88 LEU A CA 1
ATOM 673 C C . LEU A 1 88 ? -3.192 -4.840 10.502 1.00 95.25 88 LEU A C 1
ATOM 675 O O . LEU A 1 88 ? -4.310 -4.798 11.020 1.00 95.25 88 LEU A O 1
ATOM 679 N N . GLU A 1 89 ? -2.399 -5.903 10.651 1.00 94.38 89 GLU A N 1
ATOM 680 C CA . GLU A 1 89 ? -2.744 -7.057 11.496 1.00 94.38 89 GLU A CA 1
ATOM 681 C C . GLU A 1 89 ? -2.898 -6.668 12.970 1.00 94.38 89 GLU A C 1
ATOM 683 O O . GLU A 1 89 ? -3.841 -7.101 13.644 1.00 94.38 89 GLU A O 1
ATOM 688 N N . GLY A 1 90 ? -2.001 -5.817 13.475 1.00 91.56 90 GLY A N 1
ATOM 689 C CA . GLY A 1 90 ? -2.083 -5.256 14.820 1.00 91.56 90 GLY A CA 1
ATOM 690 C C . GLY A 1 90 ? -3.398 -4.506 15.047 1.00 91.56 90 GLY A C 1
ATOM 691 O O . GLY A 1 90 ? -4.060 -4.715 16.070 1.00 91.56 90 GLY A O 1
ATOM 692 N N . ILE A 1 91 ? -3.822 -3.708 14.063 1.00 92.25 91 ILE A N 1
ATOM 693 C CA . ILE A 1 91 ? -5.106 -2.996 14.073 1.00 92.25 91 ILE A CA 1
ATOM 694 C C . ILE A 1 91 ? -6.271 -3.981 14.100 1.00 92.25 91 ILE A C 1
ATOM 696 O O . ILE A 1 91 ? -7.114 -3.899 14.997 1.00 92.25 91 ILE A O 1
ATOM 700 N N . ALA A 1 92 ? -6.309 -4.935 13.165 1.00 92.88 92 ALA A N 1
ATOM 701 C CA . ALA A 1 92 ? -7.375 -5.934 13.087 1.00 92.88 92 ALA A CA 1
ATOM 702 C C . ALA A 1 92 ? -7.517 -6.695 14.416 1.00 92.88 92 ALA A C 1
ATOM 704 O O . ALA A 1 92 ? -8.611 -6.791 14.980 1.00 92.88 92 ALA A O 1
ATOM 705 N N . SER A 1 93 ? -6.389 -7.150 14.975 1.00 91.62 93 SER A N 1
ATOM 706 C CA . SER A 1 93 ? -6.335 -7.831 16.270 1.00 91.62 93 SER A CA 1
ATOM 707 C C . SER A 1 93 ? -6.865 -6.953 17.405 1.00 91.62 93 SER A C 1
ATOM 709 O O . SER A 1 93 ? -7.584 -7.436 18.283 1.00 91.62 93 SER A O 1
ATOM 711 N N . HIS A 1 94 ? -6.538 -5.659 17.408 1.00 88.50 94 HIS A N 1
ATOM 712 C CA . HIS A 1 94 ? -7.004 -4.737 18.437 1.00 88.50 94 HIS A CA 1
ATOM 713 C C . HIS A 1 94 ? -8.518 -4.499 18.365 1.00 88.50 94 HIS A C 1
ATOM 715 O O . HIS A 1 94 ? -9.194 -4.553 19.398 1.00 88.50 94 HIS A O 1
ATOM 721 N N . ILE A 1 95 ? -9.065 -4.281 17.165 1.00 89.44 95 ILE A N 1
ATOM 722 C CA . ILE A 1 95 ? -10.510 -4.091 16.965 1.00 89.44 95 ILE A CA 1
ATOM 723 C C . ILE A 1 95 ? -11.267 -5.363 17.367 1.00 89.44 95 ILE A C 1
ATOM 725 O O . ILE A 1 95 ? -12.251 -5.285 18.107 1.00 89.44 95 ILE A O 1
ATOM 729 N N . GLU A 1 96 ? -10.772 -6.538 16.978 1.00 89.62 96 GLU A N 1
ATOM 730 C CA . GLU A 1 96 ? -11.378 -7.823 17.342 1.00 89.62 96 GLU A CA 1
ATOM 731 C C . GLU A 1 96 ? -11.334 -8.068 18.862 1.00 89.62 96 GLU A C 1
ATOM 733 O O . GLU A 1 96 ? -12.328 -8.476 19.469 1.00 89.62 96 GLU A O 1
ATOM 738 N N . LYS A 1 97 ? -10.217 -7.739 19.528 1.00 87.38 97 LYS A N 1
ATOM 739 C CA . LYS A 1 97 ? -10.123 -7.793 20.998 1.00 87.38 97 LYS A CA 1
ATOM 740 C C . LYS A 1 97 ? -11.138 -6.864 21.659 1.00 87.38 97 LYS A C 1
ATOM 742 O O . LYS A 1 97 ? -11.769 -7.269 22.634 1.00 87.38 97 LYS A O 1
ATOM 747 N N . ARG A 1 98 ? -11.322 -5.643 21.146 1.00 82.56 98 ARG A N 1
ATOM 748 C CA . ARG A 1 98 ? -12.327 -4.698 21.662 1.00 82.56 98 ARG A CA 1
ATOM 749 C C . ARG A 1 98 ? -13.748 -5.205 21.486 1.00 82.56 98 ARG A C 1
ATOM 751 O O . ARG A 1 98 ? -14.533 -5.108 22.425 1.00 82.56 98 ARG A O 1
ATOM 758 N N . LYS A 1 99 ? -14.064 -5.791 20.331 1.00 83.38 99 LYS A N 1
ATOM 759 C CA . LYS A 1 99 ? -15.381 -6.371 20.040 1.00 83.38 99 LYS A CA 1
ATOM 760 C C . LYS A 1 99 ? -15.810 -7.413 21.077 1.00 83.38 99 LYS A C 1
ATOM 762 O O . LYS A 1 99 ? -16.994 -7.507 21.384 1.00 83.38 99 LYS A O 1
ATOM 767 N N . ARG A 1 100 ? -14.858 -8.151 21.659 1.00 83.44 100 ARG A N 1
ATOM 768 C CA . ARG A 1 100 ? -15.109 -9.180 22.684 1.00 83.44 100 ARG A CA 1
ATOM 769 C C . ARG A 1 100 ? -15.194 -8.644 24.120 1.00 83.44 100 ARG A C 1
ATOM 771 O O . ARG A 1 100 ? -15.557 -9.401 25.018 1.00 83.44 100 ARG A O 1
ATOM 778 N N . ARG A 1 101 ? -14.847 -7.375 24.379 1.00 82.19 101 ARG A N 1
ATOM 779 C CA . ARG A 1 101 ? -14.846 -6.815 25.742 1.00 82.19 101 ARG A CA 1
ATOM 780 C C . ARG A 1 101 ? -16.268 -6.450 26.197 1.00 82.19 101 ARG A C 1
ATOM 782 O O . ARG A 1 101 ? -17.013 -5.829 25.438 1.00 82.19 101 ARG A O 1
ATOM 789 N N . PRO A 1 102 ? -16.647 -6.743 27.454 1.00 78.38 102 PRO A N 1
ATOM 790 C CA . PRO A 1 102 ? -17.911 -6.275 28.013 1.00 78.38 102 PRO A CA 1
ATOM 791 C C . PRO A 1 102 ? -17.903 -4.746 28.185 1.00 78.38 102 PRO A C 1
ATOM 793 O O . PRO A 1 102 ? -16.882 -4.143 28.526 1.00 78.38 102 PRO A O 1
ATOM 796 N N . ARG A 1 103 ? -19.066 -4.110 27.977 1.00 70.38 103 ARG A N 1
ATOM 797 C CA . ARG A 1 103 ? -19.223 -2.642 27.861 1.00 70.38 103 ARG A CA 1
ATOM 798 C C . ARG A 1 103 ? -18.654 -1.841 29.040 1.00 70.38 103 ARG A C 1
ATOM 800 O O . ARG A 1 103 ? -18.126 -0.754 28.835 1.00 70.38 103 ARG A O 1
ATOM 807 N N . LEU A 1 104 ? -18.715 -2.385 30.255 1.00 67.00 104 LEU A N 1
ATOM 808 C CA . LEU A 1 104 ? -18.212 -1.712 31.460 1.00 67.00 104 LEU A CA 1
ATOM 809 C C . LEU A 1 104 ? -16.675 -1.616 31.485 1.00 67.00 104 LEU A C 1
ATOM 811 O O . LEU A 1 104 ? -16.128 -0.600 31.902 1.00 67.00 104 LEU A O 1
ATOM 815 N N . ILE A 1 105 ? -15.971 -2.629 30.967 1.00 72.81 105 ILE A N 1
ATOM 816 C CA . ILE A 1 105 ? -14.499 -2.636 30.861 1.00 72.81 105 ILE A CA 1
ATOM 817 C C . ILE A 1 105 ? -14.026 -1.721 29.725 1.00 72.81 105 ILE A C 1
ATOM 819 O O . ILE A 1 105 ? -12.949 -1.126 29.810 1.00 72.81 105 ILE A O 1
ATOM 823 N N . ALA A 1 106 ? -14.829 -1.593 28.665 1.00 68.44 106 ALA A N 1
ATOM 824 C CA . ALA A 1 106 ? -14.530 -0.712 27.539 1.00 68.44 106 ALA A CA 1
ATOM 825 C C . ALA A 1 106 ? -14.485 0.767 27.963 1.00 68.44 106 ALA A C 1
ATOM 827 O O . ALA A 1 106 ? -13.598 1.501 27.541 1.00 68.44 106 ALA A O 1
ATOM 828 N N . MET A 1 107 ? -15.381 1.195 28.859 1.00 66.25 107 MET A N 1
ATOM 829 C CA . MET A 1 107 ? -15.429 2.590 29.312 1.00 66.25 107 MET A CA 1
ATOM 830 C C . MET A 1 107 ? -14.187 2.989 30.128 1.00 66.25 107 MET A C 1
ATOM 832 O O . MET A 1 107 ? -13.619 4.059 29.902 1.00 66.25 107 MET A O 1
ATOM 836 N N . VAL A 1 108 ? -13.713 2.104 31.013 1.00 69.94 108 VAL A N 1
ATOM 837 C CA . VAL A 1 108 ? -12.522 2.341 31.855 1.00 69.94 108 VAL A CA 1
ATOM 838 C C . VAL A 1 108 ? -11.233 2.379 31.025 1.00 69.94 108 VAL A C 1
ATOM 840 O O . VAL A 1 108 ? -10.314 3.127 31.344 1.00 69.94 108 VAL A O 1
ATOM 843 N N . ASN A 1 109 ? -11.175 1.626 29.923 1.00 76.88 109 ASN A N 1
ATOM 844 C CA . ASN A 1 109 ? -9.994 1.563 29.056 1.00 76.88 109 ASN A CA 1
ATOM 845 C C . ASN A 1 109 ? -9.982 2.586 27.912 1.00 76.88 109 ASN A C 1
ATOM 847 O O . ASN A 1 109 ? -9.013 2.622 27.158 1.00 76.88 109 ASN A O 1
ATOM 851 N N . SER A 1 110 ? -10.992 3.456 27.814 1.00 75.38 110 SER A N 1
ATOM 852 C CA . SER A 1 110 ? -11.127 4.456 26.741 1.00 75.38 110 SER A CA 1
ATOM 853 C C . SER A 1 110 ? -9.882 5.336 26.536 1.00 75.38 110 SER A C 1
ATOM 855 O O . SER A 1 110 ? -9.550 5.684 25.404 1.00 75.38 110 SER A O 1
ATOM 857 N N . LYS A 1 111 ? -9.141 5.657 27.606 1.00 83.00 111 LYS A N 1
ATOM 858 C CA . LYS A 1 111 ? -7.883 6.420 27.520 1.00 83.00 111 LYS A CA 1
ATOM 859 C C . LYS A 1 111 ? -6.759 5.629 26.842 1.00 83.00 111 LYS A C 1
ATOM 861 O O . LYS A 1 111 ? -6.126 6.149 25.930 1.00 83.00 111 LYS A O 1
ATOM 866 N N . ASN A 1 112 ? -6.534 4.385 27.261 1.00 83.00 112 ASN A N 1
ATOM 867 C CA . ASN A 1 112 ? -5.528 3.503 26.650 1.00 83.00 112 ASN A CA 1
ATOM 868 C C . ASN A 1 112 ? -5.874 3.214 25.188 1.00 83.00 112 ASN A C 1
ATOM 870 O O . ASN A 1 112 ? -5.008 3.130 24.327 1.00 83.00 112 ASN A O 1
ATOM 874 N N . ASP A 1 113 ? -7.169 3.107 24.927 1.00 82.69 113 ASP A N 1
ATOM 875 C CA . ASP A 1 113 ? -7.739 2.877 23.618 1.00 82.69 113 ASP A CA 1
ATOM 876 C C . ASP A 1 113 ? -7.497 4.053 22.652 1.00 82.69 113 ASP A C 1
ATOM 878 O O . ASP A 1 113 ? -7.235 3.825 21.470 1.00 82.69 113 ASP A O 1
ATOM 882 N N . ARG A 1 114 ? -7.538 5.296 23.143 1.00 86.06 114 ARG A N 1
ATOM 883 C CA . ARG A 1 114 ? -7.163 6.490 22.369 1.00 86.06 114 ARG A CA 1
ATOM 884 C C . ARG A 1 114 ? -5.664 6.589 22.117 1.00 86.06 114 ARG A C 1
ATOM 886 O O . ARG A 1 114 ? -5.276 6.936 21.010 1.00 86.06 114 ARG A O 1
ATOM 893 N N . ILE A 1 115 ? -4.846 6.277 23.125 1.00 88.12 115 ILE A N 1
ATOM 894 C CA . ILE A 1 115 ? -3.382 6.251 22.983 1.00 88.12 115 ILE A CA 1
ATOM 895 C C . ILE A 1 115 ? -2.995 5.244 21.897 1.00 88.12 115 ILE A C 1
ATOM 897 O O . ILE A 1 115 ? -2.323 5.615 20.949 1.00 88.12 115 ILE A O 1
ATOM 901 N N . PHE A 1 116 ? -3.539 4.025 21.959 1.00 87.12 116 PHE A N 1
ATOM 902 C CA . PHE A 1 116 ? -3.290 3.006 20.942 1.00 87.12 116 PHE A CA 1
ATOM 903 C C . PHE A 1 116 ? -3.681 3.459 19.530 1.00 87.12 116 PHE A C 1
ATOM 905 O O . PHE A 1 116 ? -2.920 3.233 18.599 1.00 87.12 116 PHE A O 1
ATOM 912 N N . ILE A 1 117 ? -4.861 4.074 19.357 1.00 89.19 117 ILE A N 1
ATOM 913 C CA . ILE A 1 117 ? -5.286 4.572 18.036 1.00 89.19 117 ILE A CA 1
ATOM 914 C C . ILE A 1 117 ? -4.269 5.582 17.511 1.00 89.19 117 ILE A C 1
ATOM 916 O O . ILE A 1 117 ? -3.837 5.450 16.375 1.00 89.19 117 ILE A O 1
ATOM 920 N N . LYS A 1 118 ? -3.854 6.533 18.350 1.00 90.62 118 LYS A N 1
ATOM 921 C CA . LYS A 1 118 ? -2.896 7.562 17.958 1.00 90.62 118 LYS A CA 1
ATOM 922 C C . LYS A 1 118 ? -1.528 6.975 17.594 1.00 90.62 118 LYS A C 1
ATOM 924 O O . LYS A 1 118 ? -0.994 7.315 16.547 1.00 90.62 118 LYS A O 1
ATOM 929 N N . ASP A 1 119 ? -1.000 6.069 18.416 1.00 89.56 119 ASP A N 1
ATOM 930 C CA . ASP A 1 119 ? 0.287 5.406 18.160 1.00 89.56 119 ASP A CA 1
ATOM 931 C C . ASP A 1 119 ? 0.259 4.660 16.815 1.00 89.56 119 ASP A C 1
ATOM 933 O O . ASP A 1 119 ? 1.197 4.719 16.024 1.00 89.56 119 ASP A O 1
ATOM 937 N N . VAL A 1 120 ? -0.861 3.995 16.523 1.00 89.88 120 VAL A N 1
ATOM 938 C CA . VAL A 1 120 ? -1.075 3.289 15.260 1.00 89.88 120 VAL A CA 1
ATOM 939 C C . VAL A 1 120 ? -1.236 4.240 14.076 1.00 89.88 120 VAL A C 1
ATOM 941 O O . VAL A 1 120 ? -0.741 3.927 12.997 1.00 89.88 120 VAL A O 1
ATOM 944 N N . GLU A 1 121 ? -1.948 5.358 14.229 1.00 90.94 121 GLU A N 1
ATOM 945 C CA . GLU A 1 121 ? -2.070 6.371 13.172 1.00 90.94 121 GLU A CA 1
ATOM 946 C C . GLU A 1 121 ? -0.685 6.921 12.801 1.00 90.94 121 GLU A C 1
ATOM 948 O O . GLU A 1 121 ? -0.348 6.968 11.617 1.00 90.94 121 GLU A O 1
ATOM 953 N N . GLU A 1 122 ? 0.145 7.231 13.803 1.00 90.50 122 GLU A N 1
ATOM 954 C CA . GLU A 1 122 ? 1.532 7.673 13.612 1.00 90.50 122 GLU A CA 1
ATOM 955 C C . GLU A 1 122 ? 2.394 6.589 12.935 1.00 90.50 122 GLU A C 1
ATOM 957 O O . GLU A 1 122 ? 3.174 6.882 12.024 1.00 90.50 122 GLU A O 1
ATOM 962 N N . ASP A 1 123 ? 2.248 5.322 13.334 1.00 88.81 123 ASP A N 1
ATOM 963 C CA . ASP A 1 123 ? 2.966 4.209 12.707 1.00 88.81 123 ASP A CA 1
ATOM 964 C C . ASP A 1 123 ? 2.505 3.956 11.262 1.00 88.81 123 ASP A C 1
ATOM 966 O O . ASP A 1 123 ? 3.336 3.660 10.397 1.00 88.81 123 ASP A O 1
ATOM 970 N N . LEU A 1 124 ? 1.208 4.096 10.973 1.00 90.75 124 LEU A N 1
ATOM 971 C CA . LEU A 1 124 ? 0.646 3.961 9.629 1.00 90.75 124 LEU A CA 1
ATOM 972 C C . LEU A 1 124 ? 1.172 5.067 8.708 1.00 90.75 124 LEU A C 1
ATOM 974 O O . LEU A 1 124 ? 1.625 4.776 7.599 1.00 90.75 124 LEU A O 1
ATOM 978 N N . GLU A 1 125 ? 1.171 6.313 9.183 1.00 91.25 125 GLU A N 1
ATOM 979 C CA . GLU A 1 125 ? 1.729 7.456 8.460 1.00 91.25 125 GLU A CA 1
ATOM 980 C C . GLU A 1 125 ? 3.220 7.250 8.171 1.00 91.25 125 GLU A C 1
ATOM 982 O O . GLU A 1 125 ? 3.645 7.349 7.016 1.00 91.25 125 GLU A O 1
ATOM 987 N N . ARG A 1 126 ? 4.000 6.822 9.173 1.00 90.12 126 ARG A N 1
ATOM 988 C CA . ARG A 1 126 ? 5.424 6.504 8.997 1.00 90.12 126 ARG A CA 1
ATOM 989 C C . ARG A 1 126 ? 5.650 5.406 7.954 1.00 90.12 126 ARG A C 1
ATOM 991 O O . ARG A 1 126 ? 6.526 5.547 7.101 1.00 90.12 126 ARG A O 1
ATOM 998 N N . CYS A 1 127 ? 4.870 4.321 7.991 1.00 89.19 127 CYS A N 1
ATOM 999 C CA . CYS A 1 127 ? 4.975 3.240 7.001 1.00 89.19 127 CYS A CA 1
ATOM 1000 C C . CYS A 1 127 ? 4.699 3.757 5.581 1.00 89.19 127 CYS A C 1
ATOM 1002 O O . CYS A 1 127 ? 5.413 3.411 4.638 1.00 89.19 127 CYS A O 1
ATOM 1004 N N . VAL A 1 128 ? 3.696 4.624 5.432 1.00 90.50 128 VAL A N 1
ATOM 1005 C CA . VAL A 1 128 ? 3.346 5.251 4.154 1.00 90.50 128 VAL A CA 1
ATOM 1006 C C . VAL A 1 128 ? 4.457 6.163 3.644 1.00 90.50 128 VAL A C 1
ATOM 1008 O O . VAL A 1 128 ? 4.768 6.135 2.452 1.00 90.50 128 VAL A O 1
ATOM 1011 N N . GLU A 1 129 ? 5.062 6.976 4.505 1.00 92.00 129 GLU A N 1
ATOM 1012 C CA . GLU A 1 129 ? 6.165 7.860 4.122 1.00 92.00 129 GLU A CA 1
ATOM 1013 C C . GLU A 1 129 ? 7.384 7.077 3.632 1.00 92.00 129 GLU A C 1
ATOM 1015 O O . GLU A 1 129 ? 7.925 7.380 2.563 1.00 92.00 129 GLU A O 1
ATOM 1020 N N . VAL A 1 130 ? 7.768 6.028 4.365 1.00 90.44 130 VAL A N 1
ATOM 1021 C CA . VAL A 1 130 ? 8.867 5.130 3.984 1.00 90.44 130 VAL A CA 1
ATOM 1022 C C . VAL A 1 130 ? 8.561 4.444 2.651 1.00 90.44 130 VAL A C 1
ATOM 1024 O O . VAL A 1 130 ? 9.389 4.461 1.738 1.00 90.44 130 VAL A O 1
ATOM 1027 N N . PHE A 1 131 ? 7.345 3.921 2.476 1.00 90.31 131 PHE A N 1
ATOM 1028 C CA . PHE A 1 131 ? 6.925 3.301 1.218 1.00 90.31 131 PHE A CA 1
ATOM 1029 C C . PHE A 1 131 ? 6.964 4.284 0.034 1.00 90.31 131 PHE A C 1
ATOM 1031 O O . PHE A 1 131 ? 7.488 3.962 -1.039 1.00 90.31 131 PHE A O 1
ATOM 1038 N N . LYS A 1 132 ? 6.467 5.514 0.222 1.00 90.25 132 LYS A N 1
ATOM 1039 C CA . LYS A 1 132 ? 6.516 6.579 -0.795 1.00 90.25 132 LYS A CA 1
ATOM 1040 C C . LYS A 1 132 ? 7.951 6.943 -1.161 1.00 90.25 132 LYS A C 1
ATOM 1042 O O . LYS A 1 132 ? 8.233 7.159 -2.340 1.00 90.25 132 LYS A O 1
ATOM 1047 N N . LEU A 1 133 ? 8.856 7.011 -0.184 1.00 91.62 133 LEU A N 1
ATOM 1048 C CA . LEU A 1 133 ? 10.274 7.263 -0.429 1.00 91.62 133 LEU A CA 1
ATOM 1049 C C . LEU A 1 133 ? 10.875 6.168 -1.317 1.00 91.62 133 LEU A C 1
ATOM 1051 O O . LEU A 1 133 ? 11.476 6.487 -2.343 1.00 91.62 133 LEU A O 1
ATOM 1055 N N . HIS A 1 134 ? 10.661 4.896 -0.978 1.00 89.62 134 HIS A N 1
ATOM 1056 C CA . HIS A 1 134 ? 11.177 3.784 -1.778 1.00 89.62 134 HIS A CA 1
ATOM 1057 C C . HIS A 1 134 ? 10.573 3.740 -3.183 1.00 89.62 134 HIS A C 1
ATOM 1059 O O . HIS A 1 134 ? 11.308 3.568 -4.154 1.00 89.62 134 HIS A O 1
ATOM 1065 N N . THR A 1 135 ? 9.275 4.016 -3.318 1.00 89.06 135 THR A N 1
ATOM 1066 C CA . THR A 1 135 ? 8.610 4.127 -4.626 1.00 89.06 135 THR A CA 1
ATOM 1067 C C . THR A 1 135 ? 9.234 5.238 -5.479 1.00 89.06 135 THR A C 1
ATOM 1069 O O . THR A 1 135 ? 9.529 5.040 -6.657 1.00 89.06 135 THR A O 1
ATOM 1072 N N . ARG A 1 136 ? 9.507 6.413 -4.894 1.00 89.75 136 ARG A N 1
ATOM 1073 C CA . ARG A 1 136 ? 10.177 7.522 -5.598 1.00 89.75 136 ARG A CA 1
ATOM 1074 C C . ARG A 1 136 ? 11.601 7.161 -6.015 1.00 89.75 136 ARG A C 1
ATOM 1076 O O . ARG A 1 136 ? 12.000 7.495 -7.126 1.00 89.75 136 ARG A O 1
ATOM 1083 N N . LEU A 1 137 ? 12.351 6.474 -5.154 1.00 88.75 137 LEU A N 1
ATOM 1084 C CA . LEU A 1 137 ? 13.702 6.003 -5.470 1.00 88.75 137 LEU A CA 1
ATOM 1085 C C . LEU A 1 137 ? 13.692 4.975 -6.607 1.00 88.75 137 LEU A C 1
ATOM 1087 O O . LEU A 1 137 ? 14.533 5.058 -7.501 1.00 88.75 137 LEU A O 1
ATOM 1091 N N . MET A 1 138 ? 12.731 4.049 -6.609 1.00 87.81 138 MET A N 1
ATOM 1092 C CA . MET A 1 138 ? 12.530 3.100 -7.705 1.00 87.81 138 MET A CA 1
ATOM 1093 C C . MET A 1 138 ? 12.246 3.840 -9.015 1.00 87.81 138 MET A C 1
ATOM 1095 O O . MET A 1 138 ? 12.947 3.626 -10.002 1.00 87.81 138 MET A O 1
ATOM 1099 N N . ASN A 1 139 ? 11.298 4.778 -9.010 1.00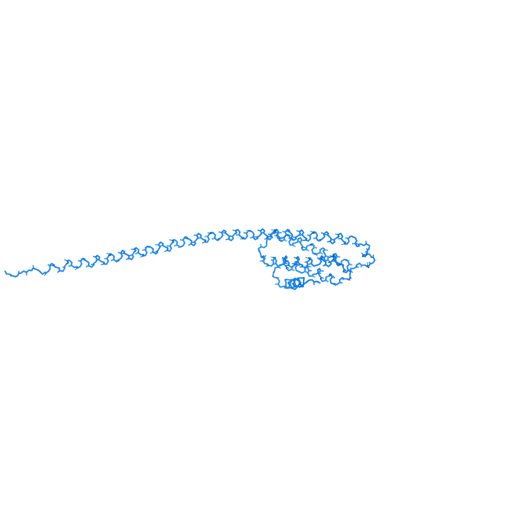 86.31 139 ASN A N 1
ATOM 1100 C CA . ASN A 1 139 ? 10.954 5.560 -10.198 1.00 86.31 139 ASN A CA 1
ATOM 1101 C C . ASN A 1 139 ? 12.140 6.387 -10.715 1.00 86.31 139 ASN A C 1
ATOM 1103 O O . ASN A 1 139 ? 12.339 6.486 -11.923 1.00 86.31 139 ASN A O 1
ATOM 1107 N N . LEU A 1 140 ? 12.965 6.936 -9.818 1.00 88.12 140 LEU A N 1
ATOM 1108 C CA . LEU A 1 140 ? 14.182 7.652 -10.198 1.00 88.12 140 LEU A CA 1
ATOM 1109 C C . LEU A 1 140 ? 15.209 6.715 -10.844 1.00 88.12 140 LEU A C 1
ATOM 1111 O O . LEU A 1 140 ? 15.768 7.055 -11.885 1.00 88.12 140 LEU A O 1
ATOM 1115 N N . ARG A 1 141 ? 15.417 5.514 -10.288 1.00 84.62 141 ARG A N 1
ATOM 1116 C CA . ARG A 1 141 ? 16.287 4.494 -10.896 1.00 84.62 141 ARG A CA 1
ATOM 1117 C C . ARG A 1 141 ? 15.799 4.116 -12.296 1.00 84.62 141 ARG A C 1
ATOM 1119 O O . ARG A 1 141 ? 16.599 4.113 -13.230 1.00 84.62 141 ARG A O 1
ATOM 1126 N N . LEU A 1 142 ? 14.498 3.894 -12.468 1.00 84.56 142 LEU A N 1
ATOM 1127 C CA . LEU A 1 142 ? 13.911 3.592 -13.776 1.00 84.56 142 LEU A CA 1
ATOM 1128 C C . LEU A 1 142 ? 14.090 4.740 -14.769 1.00 84.56 142 LEU A C 1
ATOM 1130 O O . LEU A 1 142 ? 14.540 4.512 -15.888 1.00 84.56 142 LEU A O 1
ATOM 1134 N N . ALA A 1 143 ? 13.844 5.981 -14.348 1.00 85.12 143 ALA A N 1
ATOM 1135 C CA . ALA A 1 143 ? 14.063 7.153 -15.189 1.00 85.12 143 ALA A CA 1
ATOM 1136 C C . ALA A 1 143 ? 15.532 7.281 -15.635 1.00 85.12 143 ALA A C 1
ATOM 1138 O O . ALA A 1 143 ? 15.801 7.566 -16.804 1.00 85.12 143 ALA A O 1
ATOM 1139 N N . THR A 1 144 ? 16.491 7.020 -14.737 1.00 86.56 144 THR A N 1
ATOM 1140 C CA . THR A 1 144 ? 17.920 7.043 -15.093 1.00 86.56 144 THR A CA 1
ATOM 1141 C C . THR A 1 144 ? 18.295 5.938 -16.078 1.00 86.56 144 THR A C 1
ATOM 1143 O O . THR A 1 144 ? 19.040 6.201 -17.020 1.00 86.56 144 THR A O 1
ATOM 1146 N N . GLN A 1 145 ? 17.739 4.731 -15.927 1.00 83.88 145 GLN A N 1
ATOM 1147 C CA . GLN A 1 145 ? 17.969 3.627 -16.864 1.00 83.88 145 GLN A CA 1
ATOM 1148 C C . GLN A 1 145 ? 17.378 3.926 -18.242 1.00 83.88 145 GLN A C 1
ATOM 1150 O O . GLN A 1 145 ? 18.063 3.751 -19.244 1.00 83.88 145 GLN A O 1
ATOM 1155 N N . ILE A 1 146 ? 16.149 4.445 -18.297 1.00 84.88 146 ILE A N 1
ATOM 1156 C CA . ILE A 1 146 ? 15.506 4.850 -19.554 1.00 84.88 146 ILE A CA 1
ATOM 1157 C C . ILE A 1 146 ? 16.341 5.923 -20.254 1.00 84.88 146 ILE A C 1
ATOM 1159 O O . ILE A 1 146 ? 16.553 5.841 -21.461 1.00 84.88 146 ILE A O 1
ATOM 1163 N N . THR A 1 147 ? 16.856 6.900 -19.506 1.00 84.56 147 THR A N 1
ATOM 1164 C CA . THR A 1 147 ? 17.706 7.961 -20.066 1.00 84.56 147 THR A CA 1
ATOM 1165 C C . THR A 1 147 ? 19.006 7.391 -20.637 1.00 84.56 147 THR A C 1
ATOM 1167 O O . THR A 1 147 ? 19.401 7.767 -21.736 1.00 84.56 147 THR A O 1
ATOM 1170 N N . ALA A 1 148 ? 19.645 6.454 -19.929 1.00 80.69 148 ALA A N 1
ATOM 1171 C CA . ALA A 1 148 ? 20.870 5.804 -20.392 1.00 80.69 148 ALA A CA 1
ATOM 1172 C C . ALA A 1 148 ? 20.642 4.966 -21.661 1.00 80.69 148 ALA A C 1
ATOM 1174 O O . ALA A 1 148 ? 21.399 5.094 -22.619 1.00 80.69 148 ALA A O 1
ATOM 1175 N N . VAL A 1 149 ? 19.568 4.171 -21.702 1.00 81.94 149 VAL A N 1
ATOM 1176 C CA . VAL A 1 149 ? 19.188 3.389 -22.891 1.00 81.94 149 VAL A CA 1
ATOM 1177 C C . VAL A 1 149 ? 18.827 4.306 -24.059 1.00 81.94 149 VAL A C 1
ATOM 1179 O O . VAL A 1 149 ? 19.217 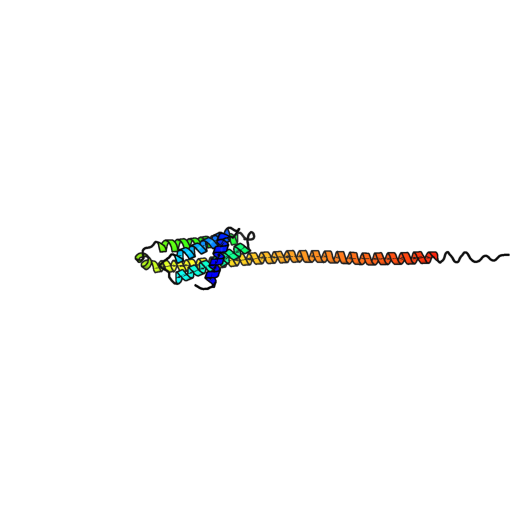4.039 -25.188 1.00 81.94 149 VAL A O 1
ATOM 1182 N N . SER A 1 150 ? 18.129 5.412 -23.799 1.00 76.19 150 SER A N 1
ATOM 1183 C CA . SER A 1 150 ? 17.763 6.375 -24.844 1.00 76.19 150 SER A CA 1
ATOM 1184 C C . SER A 1 150 ? 18.991 7.062 -25.442 1.00 76.19 150 SER A C 1
ATOM 1186 O O . SER A 1 150 ? 19.017 7.314 -26.643 1.00 76.19 150 SER A O 1
ATOM 1188 N N . ALA A 1 151 ? 20.012 7.353 -24.628 1.00 78.94 151 ALA A N 1
ATOM 1189 C CA . ALA A 1 151 ? 21.276 7.901 -25.113 1.00 78.94 151 ALA A CA 1
ATOM 1190 C C . ALA A 1 151 ? 22.011 6.898 -26.017 1.00 78.94 151 ALA A C 1
ATOM 1192 O O . ALA A 1 151 ? 22.429 7.261 -27.112 1.00 78.94 151 ALA A O 1
ATOM 1193 N N . ASP A 1 152 ? 22.085 5.630 -25.604 1.00 78.31 152 ASP A N 1
ATOM 1194 C CA . ASP A 1 152 ? 22.716 4.565 -26.394 1.00 78.31 152 ASP A CA 1
ATOM 1195 C C . ASP A 1 152 ? 21.975 4.318 -27.722 1.00 78.31 152 ASP A C 1
ATOM 1197 O O . ASP A 1 152 ? 22.582 4.260 -28.791 1.00 78.31 152 ASP A O 1
ATOM 1201 N N . GLN A 1 153 ? 20.639 4.302 -27.688 1.00 73.56 153 GLN A N 1
ATOM 1202 C CA . GLN A 1 153 ? 19.808 4.197 -28.891 1.00 73.56 153 GLN A CA 1
ATOM 1203 C C . GLN A 1 153 ? 19.965 5.405 -29.819 1.00 73.56 153 GLN A C 1
ATOM 1205 O O . GLN A 1 153 ? 19.990 5.246 -31.038 1.00 73.56 153 GLN A O 1
ATOM 1210 N N . HIS A 1 154 ? 20.079 6.617 -29.273 1.00 74.69 154 HIS A N 1
ATOM 1211 C CA . HIS A 1 154 ? 20.309 7.811 -30.081 1.00 74.69 154 HIS A CA 1
ATOM 1212 C C . HIS A 1 154 ? 21.680 7.764 -30.772 1.00 74.69 154 HIS A C 1
ATOM 1214 O O . HIS A 1 154 ? 21.802 8.147 -31.941 1.00 74.69 154 HIS A O 1
ATOM 1220 N N . ASP A 1 155 ? 22.702 7.254 -30.085 1.00 81.88 155 ASP A N 1
ATOM 1221 C CA . ASP A 1 155 ? 24.031 7.041 -30.657 1.00 81.88 155 ASP A CA 1
ATOM 1222 C C . ASP A 1 155 ? 24.012 5.964 -31.751 1.00 81.88 155 ASP A C 1
ATOM 1224 O O . ASP A 1 155 ? 24.649 6.130 -32.796 1.00 81.88 155 ASP A O 1
ATOM 1228 N N . GLU A 1 156 ? 23.262 4.880 -31.555 1.00 79.94 156 GLU A N 1
ATOM 1229 C CA . GLU A 1 156 ? 23.096 3.814 -32.546 1.00 79.94 156 GLU A CA 1
ATOM 1230 C C . GLU A 1 156 ? 22.359 4.307 -33.800 1.00 79.94 156 GLU A C 1
ATOM 1232 O O . GLU A 1 156 ? 22.848 4.129 -34.918 1.00 79.94 156 GLU A O 1
ATOM 1237 N N . VAL A 1 157 ? 21.246 5.027 -33.629 1.00 82.75 157 VAL A N 1
ATOM 1238 C CA . VAL A 1 157 ? 20.500 5.644 -34.738 1.00 82.75 157 VAL A CA 1
ATOM 1239 C C . VAL A 1 157 ? 21.369 6.652 -35.490 1.00 82.75 157 VAL A C 1
ATOM 1241 O O . VAL A 1 157 ? 21.358 6.672 -36.721 1.00 82.75 157 VAL A O 1
ATOM 1244 N N . SER A 1 158 ? 22.163 7.456 -34.778 1.00 85.50 158 SER A N 1
ATOM 1245 C CA . SER A 1 158 ? 23.070 8.427 -35.402 1.00 85.50 158 SER A CA 1
ATOM 1246 C C . SER A 1 158 ? 24.148 7.736 -36.244 1.00 85.50 158 SER A C 1
ATOM 1248 O O . SER A 1 158 ? 24.418 8.153 -37.372 1.00 85.50 158 SER A O 1
ATOM 1250 N N . LYS A 1 159 ? 24.731 6.638 -35.742 1.00 88.44 159 LYS A N 1
ATOM 1251 C CA . LYS A 1 159 ? 25.704 5.827 -36.495 1.00 88.44 159 LYS A CA 1
ATOM 1252 C C . LYS A 1 159 ? 25.086 5.223 -37.754 1.00 88.44 159 LYS A C 1
ATOM 1254 O O . LYS A 1 159 ? 25.727 5.232 -38.806 1.00 88.44 159 LYS A O 1
ATOM 1259 N N . GLU A 1 160 ? 23.857 4.729 -37.655 1.00 84.06 160 GLU A N 1
ATOM 1260 C CA . GLU A 1 160 ? 23.150 4.113 -38.775 1.00 84.06 160 GLU A CA 1
ATOM 1261 C C . GLU A 1 160 ? 22.764 5.146 -39.845 1.00 84.06 160 GLU A C 1
ATOM 1263 O O . GLU A 1 160 ? 22.984 4.922 -41.036 1.00 84.06 160 GLU A O 1
ATOM 1268 N N . MET A 1 161 ? 22.302 6.332 -39.437 1.00 82.25 161 MET A N 1
ATOM 1269 C CA . MET A 1 161 ? 22.052 7.446 -40.358 1.00 82.25 161 MET A CA 1
ATOM 1270 C C . MET A 1 161 ? 23.318 7.871 -41.114 1.00 82.25 161 MET A C 1
ATOM 1272 O O . MET A 1 161 ? 23.269 8.078 -42.328 1.00 82.25 161 MET A O 1
ATOM 1276 N N . GLU A 1 162 ? 24.464 7.952 -40.433 1.00 89.19 162 GLU A N 1
ATOM 1277 C CA . GLU A 1 162 ? 25.748 8.271 -41.071 1.00 89.19 162 GLU A CA 1
ATOM 1278 C C . GLU A 1 162 ? 26.264 7.155 -41.990 1.00 89.19 162 GLU A C 1
ATOM 1280 O O . GLU A 1 162 ? 26.994 7.418 -42.953 1.00 89.19 162 GLU A O 1
ATOM 1285 N N . ARG A 1 163 ? 25.900 5.895 -41.723 1.00 88.38 163 ARG A N 1
ATOM 1286 C CA . ARG A 1 163 ? 26.178 4.775 -42.631 1.00 88.38 163 ARG A CA 1
ATOM 1287 C C . ARG A 1 163 ? 25.361 4.909 -43.914 1.00 88.38 163 ARG A C 1
ATOM 1289 O O . ARG A 1 163 ? 25.945 4.959 -44.994 1.00 88.38 163 ARG A O 1
ATOM 1296 N N . VAL A 1 164 ? 24.043 5.069 -43.789 1.00 87.94 164 VAL A N 1
ATOM 1297 C CA . VAL A 1 164 ? 23.130 5.235 -44.933 1.00 87.94 164 VAL A CA 1
ATOM 1298 C C . VAL A 1 164 ? 23.518 6.450 -45.778 1.00 87.94 164 VAL A C 1
ATOM 1300 O O . VAL A 1 164 ? 23.527 6.378 -47.007 1.00 87.94 164 VAL A O 1
ATOM 1303 N N . ARG A 1 165 ? 23.893 7.567 -45.142 1.00 87.56 165 ARG A N 1
ATOM 1304 C CA . ARG A 1 165 ? 24.340 8.777 -45.846 1.00 87.56 165 ARG A CA 1
ATOM 1305 C C . ARG A 1 165 ? 25.598 8.526 -46.683 1.00 87.56 165 ARG A C 1
ATOM 1307 O O . ARG A 1 165 ? 25.657 8.980 -47.825 1.00 87.56 165 ARG A O 1
ATOM 1314 N N . ARG A 1 166 ? 26.586 7.805 -46.142 1.00 87.81 166 ARG A N 1
ATOM 1315 C CA . ARG A 1 166 ? 27.800 7.426 -46.887 1.00 87.81 166 ARG A CA 1
ATOM 1316 C C . ARG A 1 166 ? 27.484 6.516 -48.065 1.00 87.81 166 ARG A C 1
ATOM 1318 O O . ARG A 1 166 ? 27.918 6.805 -49.173 1.00 87.81 166 ARG A O 1
ATOM 1325 N N . GLU A 1 167 ? 26.660 5.494 -47.858 1.00 85.44 167 GLU A N 1
ATOM 1326 C CA . GLU A 1 167 ? 26.251 4.580 -48.931 1.00 85.44 167 GLU A CA 1
ATOM 1327 C C . GLU A 1 167 ? 25.531 5.312 -50.076 1.00 85.44 167 GLU A C 1
ATOM 1329 O O . GLU A 1 167 ? 25.757 5.017 -51.252 1.00 85.44 167 GLU A O 1
ATOM 1334 N N . GLN A 1 168 ? 24.701 6.312 -49.759 1.00 83.56 168 GLN A N 1
ATOM 1335 C CA . GLN A 1 168 ? 24.055 7.148 -50.774 1.00 83.56 168 GLN A CA 1
ATOM 1336 C C . GLN A 1 168 ? 25.056 7.994 -51.569 1.00 83.56 168 GLN A C 1
ATOM 1338 O O . GLN A 1 168 ? 24.919 8.104 -52.790 1.00 83.56 168 GLN A O 1
ATOM 1343 N N . LEU A 1 169 ? 26.058 8.578 -50.908 1.00 85.31 169 LEU A N 1
ATOM 1344 C CA . LEU A 1 169 ? 27.106 9.350 -51.578 1.00 85.31 169 LEU A CA 1
ATOM 1345 C C . LEU A 1 169 ? 27.948 8.458 -52.502 1.00 85.31 169 LEU A C 1
ATOM 1347 O O . LEU A 1 169 ? 28.122 8.797 -53.675 1.00 85.31 169 LEU A O 1
ATOM 1351 N N . ASP A 1 170 ? 28.354 7.277 -52.035 1.00 83.75 170 ASP A N 1
ATOM 1352 C CA . ASP A 1 170 ? 29.106 6.297 -52.831 1.00 83.75 170 ASP A CA 1
ATOM 1353 C C . ASP A 1 170 ? 28.301 5.809 -54.052 1.00 83.75 170 ASP A C 1
ATOM 1355 O O . ASP A 1 170 ? 28.831 5.613 -55.156 1.00 83.75 170 ASP A O 1
ATOM 1359 N N . PHE A 1 171 ? 26.983 5.644 -53.900 1.00 78.88 171 PHE A N 1
ATOM 1360 C CA . PHE A 1 171 ? 26.096 5.292 -55.007 1.00 78.88 171 PHE A CA 1
ATOM 1361 C C . PHE A 1 171 ? 26.009 6.404 -56.066 1.00 78.88 171 PHE A C 1
ATOM 1363 O O . PHE A 1 171 ? 26.012 6.122 -57.269 1.00 78.88 171 PHE A O 1
ATOM 1370 N N . ILE A 1 172 ? 25.963 7.669 -55.644 1.00 79.38 172 ILE A N 1
ATOM 1371 C CA . ILE A 1 172 ? 25.947 8.823 -56.554 1.00 79.38 172 ILE A CA 1
ATOM 1372 C C . ILE A 1 172 ? 27.284 8.937 -57.297 1.00 79.38 172 ILE A C 1
ATOM 1374 O O . ILE A 1 172 ? 27.291 9.067 -58.526 1.00 79.38 172 ILE A O 1
ATOM 1378 N N . GLU A 1 173 ? 28.410 8.817 -56.592 1.00 76.50 173 GLU A N 1
ATOM 1379 C CA . GLU A 1 173 ? 29.742 8.877 -57.203 1.00 76.50 173 GLU A CA 1
ATOM 1380 C C . GLU A 1 173 ? 29.980 7.726 -58.189 1.00 76.50 173 GLU A C 1
ATOM 1382 O O . GLU A 1 173 ? 30.465 7.942 -59.305 1.00 76.50 173 GLU A O 1
ATOM 1387 N N . SER A 1 174 ? 29.589 6.500 -57.832 1.00 73.31 174 SER A N 1
ATOM 1388 C CA . SER A 1 174 ? 29.733 5.338 -58.717 1.00 73.31 174 SER A CA 1
ATOM 1389 C C . SER A 1 174 ? 28.841 5.420 -59.964 1.00 73.31 174 SER A C 1
ATOM 1391 O O . SER A 1 174 ? 29.272 5.006 -61.047 1.00 73.31 174 SER A O 1
ATOM 1393 N N . LYS A 1 175 ? 27.640 6.014 -59.871 1.00 69.38 175 LYS A N 1
ATOM 1394 C CA . LYS A 1 175 ? 26.809 6.337 -61.045 1.00 69.38 175 LYS A CA 1
ATOM 1395 C C . LYS A 1 175 ? 27.421 7.436 -61.917 1.00 69.38 175 LYS A C 1
ATOM 1397 O O . LYS A 1 175 ? 27.389 7.306 -63.141 1.00 69.38 175 LYS A O 1
ATOM 1402 N N . GLY A 1 176 ? 28.015 8.471 -61.321 1.00 60.53 176 GLY A N 1
ATOM 1403 C CA . GLY A 1 176 ? 28.730 9.522 -62.056 1.00 60.53 176 GLY A CA 1
ATOM 1404 C C . GLY A 1 176 ? 29.929 8.979 -62.843 1.00 60.53 176 GLY A C 1
ATOM 1405 O O . GLY A 1 176 ? 30.099 9.287 -64.021 1.00 60.53 176 GLY A O 1
ATOM 1406 N N . LYS A 1 177 ? 30.708 8.075 -62.234 1.00 59.56 177 LYS A N 1
ATOM 1407 C CA . LYS A 1 177 ? 31.871 7.425 -62.866 1.00 59.56 177 LYS A CA 1
ATOM 1408 C C . LYS A 1 177 ? 31.501 6.467 -64.004 1.00 59.56 177 LYS A C 1
ATOM 1410 O O . LYS A 1 177 ? 32.297 6.294 -64.924 1.00 59.56 177 LYS A O 1
ATOM 1415 N N . LYS A 1 178 ? 30.321 5.834 -63.950 1.00 59.31 178 LYS A N 1
ATOM 1416 C CA . LYS A 1 178 ? 29.811 4.980 -65.039 1.00 59.31 178 LYS A CA 1
ATOM 1417 C C . LYS A 1 178 ? 29.365 5.801 -66.254 1.00 59.31 178 LYS A C 1
ATOM 1419 O O . LYS A 1 178 ? 29.765 5.454 -67.358 1.00 59.31 178 LYS A O 1
ATOM 1424 N N . ARG A 1 179 ? 28.670 6.929 -66.051 1.00 55.19 179 ARG A N 1
ATOM 1425 C CA . ARG A 1 179 ? 28.286 7.840 -67.152 1.00 55.19 179 ARG A CA 1
ATOM 1426 C C . ARG A 1 179 ? 29.499 8.455 -67.859 1.00 55.19 179 ARG A C 1
ATOM 1428 O O . ARG A 1 179 ? 29.540 8.469 -69.080 1.00 55.19 179 ARG A O 1
ATOM 1435 N N . GLY A 1 180 ? 30.537 8.847 -67.113 1.00 53.97 180 GLY A N 1
ATOM 1436 C CA . GLY A 1 180 ? 31.773 9.374 -67.714 1.00 53.97 180 GLY A CA 1
ATOM 1437 C C . GLY A 1 180 ? 32.580 8.350 -68.530 1.00 53.97 180 GLY A C 1
ATOM 1438 O O . GLY A 1 180 ? 33.331 8.734 -69.422 1.00 53.97 180 GLY A O 1
ATOM 1439 N N . LYS A 1 181 ? 32.425 7.045 -68.259 1.00 53.38 181 LYS A N 1
ATOM 1440 C CA . LYS A 1 181 ? 33.049 5.976 -69.060 1.00 53.38 181 LYS A CA 1
ATOM 1441 C C . LYS A 1 181 ? 32.244 5.613 -70.309 1.00 53.38 181 LYS A C 1
ATOM 1443 O O . LYS A 1 181 ? 32.851 5.219 -71.298 1.00 53.38 181 LYS A O 1
ATOM 1448 N N . GLU A 1 182 ? 30.920 5.750 -70.279 1.00 50.59 182 GLU A N 1
ATOM 1449 C CA . GLU A 1 182 ? 30.073 5.585 -71.470 1.00 50.59 182 GLU A CA 1
ATOM 1450 C C . GLU A 1 182 ? 30.313 6.721 -72.480 1.00 50.59 182 GLU A C 1
ATOM 1452 O O . GLU A 1 182 ? 30.519 6.446 -73.659 1.00 50.59 182 GLU A O 1
ATOM 1457 N N . GLU A 1 183 ? 30.453 7.969 -72.019 1.00 50.53 183 GLU A N 1
ATOM 1458 C CA . GLU A 1 183 ? 30.738 9.118 -72.900 1.00 50.53 183 GLU A CA 1
ATOM 1459 C C . GLU A 1 183 ? 32.155 9.083 -73.520 1.00 50.53 183 GLU A C 1
ATOM 1461 O O . GLU A 1 183 ? 32.346 9.519 -74.658 1.00 50.53 183 GLU A O 1
ATOM 1466 N N . GLN A 1 184 ? 33.152 8.502 -72.834 1.00 46.44 184 GLN A N 1
ATOM 1467 C CA . GLN A 1 184 ? 34.488 8.248 -73.411 1.00 46.44 184 GLN A CA 1
ATOM 1468 C C . GLN A 1 184 ? 34.537 7.022 -74.339 1.00 46.44 184 GLN A C 1
ATOM 1470 O O . GLN A 1 184 ? 35.414 6.945 -75.197 1.00 46.44 184 GLN A O 1
ATOM 1475 N N . GLY A 1 185 ? 33.610 6.070 -74.201 1.00 47.47 185 GLY A N 1
ATOM 1476 C CA . GLY A 1 185 ? 33.483 4.933 -75.119 1.00 47.47 185 GLY A CA 1
ATOM 1477 C C . GLY A 1 185 ? 32.855 5.315 -76.464 1.00 47.47 185 GLY A C 1
ATOM 1478 O O . GLY A 1 185 ? 33.216 4.745 -77.492 1.00 47.47 185 GLY A O 1
ATOM 1479 N N . GLU A 1 186 ? 31.962 6.309 -76.478 1.00 46.44 186 GLU A N 1
ATOM 1480 C CA . GLU A 1 186 ? 31.319 6.805 -77.704 1.00 46.44 186 GLU A CA 1
ATOM 1481 C C . GLU A 1 186 ? 32.213 7.747 -78.526 1.00 46.44 186 GLU A C 1
ATOM 1483 O O . GLU A 1 186 ? 32.164 7.725 -79.756 1.00 46.44 186 GLU A O 1
ATOM 1488 N N . SER A 1 187 ? 33.091 8.520 -77.881 1.00 47.34 187 SER A N 1
ATOM 1489 C CA . SER A 1 187 ? 33.969 9.474 -78.577 1.00 47.34 187 SER A CA 1
ATOM 1490 C C . SER A 1 187 ? 35.200 8.832 -79.241 1.00 47.34 187 SER A C 1
ATOM 1492 O O . SER A 1 187 ? 35.739 9.395 -80.190 1.00 47.34 187 SER A O 1
ATOM 1494 N N . VAL A 1 188 ? 35.596 7.612 -78.854 1.00 49.69 188 VAL A N 1
ATOM 1495 C CA . VAL A 1 188 ? 36.682 6.862 -79.529 1.00 49.69 188 VAL A CA 1
ATOM 1496 C C . VAL A 1 188 ? 36.207 6.187 -80.828 1.00 49.69 188 VAL A C 1
ATOM 1498 O O . VAL A 1 188 ? 37.016 5.895 -81.709 1.00 49.69 188 VAL A O 1
ATOM 1501 N N . ASN A 1 189 ? 34.897 5.981 -81.007 1.00 46.56 189 ASN A N 1
ATOM 1502 C CA . ASN A 1 189 ? 34.363 5.291 -82.187 1.00 46.56 189 ASN A CA 1
ATOM 1503 C C . ASN A 1 189 ? 34.056 6.226 -83.376 1.00 46.56 189 ASN A C 1
ATOM 1505 O O . ASN A 1 189 ? 33.816 5.743 -84.480 1.00 46.56 189 ASN A O 1
ATOM 1509 N N . GLN A 1 190 ? 34.096 7.553 -83.193 1.00 46.66 190 GLN A N 1
ATOM 1510 C CA . GLN A 1 190 ? 33.930 8.517 -84.294 1.00 46.66 190 GLN A CA 1
ATOM 1511 C C . GLN A 1 190 ? 35.246 8.862 -85.012 1.00 46.66 190 GLN A C 1
ATOM 1513 O O . GLN A 1 190 ? 35.220 9.135 -86.209 1.00 46.66 190 GLN A O 1
ATOM 1518 N N . GLU A 1 191 ? 36.406 8.756 -84.357 1.00 48.34 191 GLU A N 1
ATOM 1519 C CA . GLU A 1 191 ? 37.699 9.105 -84.981 1.00 48.34 191 GLU A CA 1
ATOM 1520 C C . GLU A 1 191 ? 38.258 7.997 -85.905 1.00 48.34 191 GLU A C 1
ATOM 1522 O O . GLU A 1 191 ? 39.163 8.232 -86.705 1.00 48.34 191 GLU A O 1
ATOM 1527 N N . SER A 1 192 ? 37.692 6.782 -85.864 1.00 50.00 192 SER A N 1
ATOM 1528 C CA . SER A 1 192 ? 38.105 5.666 -86.738 1.00 50.00 192 SER A CA 1
ATOM 1529 C C . SER A 1 192 ? 37.330 5.572 -88.063 1.00 50.00 192 SER A C 1
ATOM 1531 O O . SER A 1 192 ? 37.703 4.774 -88.921 1.00 50.00 192 SER A O 1
ATOM 1533 N N . VAL A 1 193 ? 36.288 6.388 -88.274 1.00 49.47 193 VAL A N 1
ATOM 1534 C CA . VAL A 1 193 ? 35.468 6.343 -89.505 1.00 49.47 193 VAL A CA 1
ATOM 1535 C C . VAL A 1 193 ? 35.927 7.370 -90.557 1.00 49.47 193 VAL A C 1
ATOM 1537 O O . VAL A 1 193 ? 35.693 7.169 -91.747 1.00 49.47 193 VAL A O 1
ATOM 1540 N N . GLU A 1 194 ? 36.682 8.409 -90.182 1.00 49.03 194 GLU A N 1
ATOM 1541 C CA . GLU A 1 194 ? 37.141 9.448 -91.127 1.00 49.03 194 GLU A CA 1
ATOM 1542 C C . GLU A 1 194 ? 38.436 9.124 -91.901 1.00 49.03 194 GLU A C 1
ATOM 1544 O O . GLU A 1 194 ? 38.803 9.864 -92.811 1.00 49.03 194 GLU A O 1
ATOM 1549 N N . LYS A 1 195 ? 39.117 7.998 -91.640 1.00 49.03 195 LYS A N 1
ATOM 1550 C CA . LYS A 1 195 ? 40.351 7.623 -92.372 1.00 49.03 195 LYS A CA 1
ATOM 1551 C C . LYS A 1 195 ? 40.173 6.646 -93.541 1.00 49.03 195 LYS A C 1
ATOM 1553 O O . LYS A 1 195 ? 41.175 6.199 -94.093 1.00 49.03 195 LYS A O 1
ATOM 1558 N N . LEU A 1 196 ? 38.941 6.340 -93.966 1.00 48.75 196 LEU A N 1
ATOM 1559 C CA . LEU A 1 196 ? 38.691 5.426 -95.097 1.00 48.75 196 LEU A CA 1
ATOM 1560 C C . LEU A 1 196 ? 38.131 6.081 -96.374 1.00 48.75 196 LEU A C 1
ATOM 1562 O O . LEU A 1 196 ? 37.744 5.368 -97.297 1.00 48.75 196 LEU A O 1
ATOM 1566 N N . VAL A 1 197 ? 38.100 7.416 -96.468 1.00 54.56 197 VAL A N 1
ATOM 1567 C CA . VAL A 1 197 ? 37.631 8.128 -97.673 1.00 54.56 197 VAL A CA 1
ATOM 1568 C C . VAL A 1 197 ? 38.635 9.205 -98.076 1.00 54.56 197 VAL A C 1
ATOM 1570 O O . VAL A 1 197 ? 38.379 10.390 -97.923 1.00 54.56 197 VAL A O 1
ATOM 1573 N N . GLN A 1 198 ? 39.798 8.798 -98.583 1.00 48.72 198 GLN A N 1
ATOM 1574 C CA . GLN A 1 198 ? 40.605 9.616 -99.499 1.00 48.72 198 GLN A CA 1
ATOM 1575 C C . GLN A 1 198 ? 41.668 8.733 -100.167 1.00 48.72 198 GLN A C 1
ATOM 1577 O O . GLN A 1 198 ? 42.820 8.643 -99.753 1.00 48.72 198 GLN A O 1
ATOM 1582 N N . SER A 1 199 ? 41.251 8.048 -101.227 1.00 48.12 199 SER A N 1
ATOM 1583 C CA . SER A 1 199 ? 42.144 7.496 -102.247 1.00 48.12 199 SER A CA 1
ATOM 1584 C C . SER A 1 199 ? 41.597 7.962 -103.597 1.00 48.12 199 SER A C 1
ATOM 1586 O O . SER A 1 199 ? 40.533 7.487 -103.993 1.00 48.12 199 SER A O 1
ATOM 1588 N N . PRO A 1 200 ? 42.232 8.920 -104.293 1.00 42.94 200 PRO A N 1
ATOM 1589 C CA . PRO A 1 200 ? 41.863 9.232 -105.665 1.00 42.94 200 PRO A CA 1
ATOM 1590 C C . PRO A 1 200 ? 42.519 8.228 -106.630 1.00 42.94 200 PRO A C 1
ATOM 1592 O O . PRO A 1 200 ? 43.633 7.771 -106.362 1.00 42.94 200 PRO A O 1
ATOM 1595 N N . PRO A 1 201 ? 41.858 7.873 -107.746 1.00 46.22 201 PRO A N 1
ATOM 1596 C CA . PRO A 1 201 ? 42.437 7.009 -108.759 1.00 46.22 201 PRO A CA 1
ATOM 1597 C C . PRO A 1 201 ? 43.234 7.803 -109.805 1.00 46.22 201 PRO A C 1
ATOM 1599 O O . PRO A 1 201 ? 42.807 8.878 -110.220 1.00 46.22 201 PRO A O 1
ATOM 1602 N N . SER A 1 202 ? 44.274 7.124 -110.303 1.00 42.94 202 SER A N 1
ATOM 1603 C CA . SER A 1 202 ? 45.070 7.355 -111.529 1.00 42.94 202 SER A CA 1
ATOM 1604 C C . SER A 1 202 ? 46.025 8.546 -111.545 1.00 42.94 202 SER A C 1
ATOM 1606 O O . SER A 1 202 ? 45.561 9.702 -111.618 1.00 42.94 202 SER A O 1
#

Sequence (202 aa):
MSANVTNALDALKSISSLSPFPYPQAIASIALLVYETYQSYTGRTEELQHLVAMVVETGWMVSNTCQDAGDMMTEEMKQAVDQLHRTLEGIASHIEKRKRRPRLIAMVNSKNDRIFIKDVEEDLERCVEVFKLHTRLMNLRLATQITAVSADQHDEVSKEMERVRREQLDFIESKGKKRGKEEQGESVNQESVEKLVQSPPS

Foldseek 3Di:
DDPLLVVLLVLLVCLLVPQPAPLLNLLSVLLNLLVVLQVPAPPDDPLSVVLNSLSSNLSSVLSVLCSVCPPVDDPQLVVLSVQLSVLSVVSSVVSNVLSPDDPVVCVVCVVVVVVVSVVSVVSNVVSSVSNVVSSVVSVVVVVVVVVVVVVVVVVVVVVVVVVVVVVVVVVVVVVVVVVVVVVVVVVVVVVVPPPPPDDDDD

pLDDT: mean 83.29, std 14.84, range [42.94, 97.75]

InterPro domains:
  IPR036537 Adaptor protein Cbl, N-terminal domain superfamily [G3DSA:1.20.930.20] (24-136)
  IPR059179 MLKL-like, MCAfunc domain [cd21037] (25-168)

Organism: NCBI:txid1314777